Protein AF-A0A5P9PJW1-F1 (afdb_monomer_lite)

Foldseek 3Di:
DKWKKKKFDDPADDDLVRVLVVVVVLVVDDFDPAAQPPLQRVLVVVLCVCAPFPPPDDPDPSHQFPHGWRHDNTMIMTIGDPVCCVPCVVVSLVSSLVSQIWMAGPVVSDIDGRPVNDDDQQKWKAWPVGDIDGLDDLVRLLVVLVPDDPNGFKMWIDGVQKIWMKGADVVQVDHHQKIWIWIADNDLQRIKTFIGNDSVLVSQLSNCVSVVPPCSVVVTDIDRDDD

Structure (mmCIF, N/CA/C/O backbone):
data_AF-A0A5P9PJW1-F1
#
_entry.id   AF-A0A5P9PJW1-F1
#
loop_
_atom_site.group_PDB
_atom_site.id
_atom_site.type_symbol
_atom_site.label_atom_id
_atom_site.label_alt_id
_atom_site.label_comp_id
_atom_site.label_asym_id
_atom_site.label_entity_id
_atom_site.label_seq_id
_atom_site.pdbx_PDB_ins_code
_atom_site.Cartn_x
_atom_site.Cartn_y
_atom_site.Cartn_z
_atom_site.occupancy
_atom_site.B_iso_or_equiv
_atom_site.auth_seq_id
_atom_site.auth_comp_id
_atom_site.auth_asym_id
_atom_site.auth_atom_id
_atom_site.pdbx_PDB_model_num
ATOM 1 N N . MET A 1 1 ? -2.149 14.182 28.245 1.00 64.19 1 MET A N 1
ATOM 2 C CA . MET A 1 1 ? -2.260 13.937 26.792 1.00 64.19 1 MET A CA 1
ATOM 3 C C . MET A 1 1 ? -2.992 12.620 26.612 1.00 64.19 1 MET A C 1
ATOM 5 O O . MET A 1 1 ? -2.724 11.714 27.394 1.00 64.19 1 MET A O 1
ATOM 9 N N . SER A 1 2 ? -3.928 12.534 25.673 1.00 83.38 2 SER A N 1
ATOM 10 C CA . SER A 1 2 ? -4.568 11.281 25.250 1.00 83.38 2 SER A CA 1
ATOM 11 C C . SER A 1 2 ? -4.056 10.895 23.862 1.00 83.38 2 SER A C 1
ATOM 13 O O . SER A 1 2 ? -3.483 11.728 23.156 1.00 83.38 2 SER A O 1
ATOM 15 N N . TYR A 1 3 ? -4.215 9.630 23.497 1.00 92.31 3 TYR A N 1
ATOM 16 C CA . TYR A 1 3 ? -3.927 9.123 22.159 1.00 92.31 3 TYR A CA 1
ATOM 17 C C . TYR A 1 3 ? -5.198 8.487 21.604 1.00 92.31 3 TYR A C 1
ATOM 19 O O . TYR A 1 3 ? -5.735 7.560 22.208 1.00 92.31 3 TYR A O 1
ATOM 27 N N . ASP A 1 4 ? -5.699 9.002 20.489 1.00 95.88 4 ASP A N 1
ATOM 28 C CA . ASP A 1 4 ? -7.006 8.618 19.971 1.00 95.88 4 ASP A CA 1
ATOM 29 C C . ASP A 1 4 ? -6.855 7.624 18.826 1.00 95.88 4 ASP A C 1
ATOM 31 O O . ASP A 1 4 ? -5.912 7.674 18.043 1.00 95.88 4 ASP A O 1
ATOM 35 N N . LEU A 1 5 ? -7.815 6.717 18.709 1.00 97.44 5 LEU A N 1
ATOM 36 C CA . LEU A 1 5 ? -7.950 5.836 17.560 1.00 97.44 5 LEU A CA 1
ATOM 37 C C . LEU A 1 5 ? -9.423 5.734 17.197 1.00 97.44 5 LEU A C 1
ATOM 39 O O . LEU A 1 5 ? -10.281 5.586 18.065 1.00 97.44 5 LEU A O 1
ATOM 43 N N . ALA A 1 6 ? -9.720 5.751 15.906 1.00 97.75 6 ALA A N 1
ATOM 44 C CA . ALA A 1 6 ? -11.060 5.495 15.405 1.00 97.75 6 ALA A CA 1
ATOM 45 C C . ALA A 1 6 ? -11.058 4.258 14.511 1.00 97.75 6 ALA A C 1
ATOM 47 O O . ALA A 1 6 ? -10.196 4.103 13.647 1.00 97.75 6 ALA A O 1
ATOM 48 N N . VAL A 1 7 ? -12.026 3.373 14.732 1.00 98.25 7 VAL A N 1
ATOM 49 C CA . VAL A 1 7 ? -12.166 2.103 14.021 1.00 98.25 7 VAL A CA 1
ATOM 50 C C . VAL A 1 7 ? -13.552 2.017 13.413 1.00 98.25 7 VAL A C 1
ATOM 52 O O . VAL A 1 7 ? -14.552 2.208 14.102 1.00 98.25 7 VAL A O 1
ATOM 55 N N . TRP A 1 8 ? -13.628 1.711 12.122 1.00 97.56 8 TRP A N 1
ATOM 56 C CA . TRP A 1 8 ? -14.899 1.552 11.419 1.00 97.56 8 TRP A CA 1
ATOM 57 C C . TRP A 1 8 ? -14.784 0.592 10.238 1.00 97.56 8 TRP A C 1
ATOM 59 O O . TRP A 1 8 ? -13.698 0.203 9.805 1.00 97.56 8 TRP A O 1
ATOM 69 N N . HIS A 1 9 ? -15.937 0.209 9.697 1.00 95.50 9 HIS A N 1
ATOM 70 C CA . HIS A 1 9 ? -16.003 -0.559 8.461 1.00 95.50 9 HIS A CA 1
ATOM 71 C C . HIS A 1 9 ? -15.995 0.359 7.232 1.00 95.50 9 HIS A C 1
ATOM 73 O O . HIS A 1 9 ? -16.815 1.277 7.140 1.00 95.50 9 HIS A O 1
ATOM 79 N N . GLU A 1 10 ? -15.131 0.059 6.260 1.00 94.19 10 GLU A N 1
ATOM 80 C CA . GLU A 1 10 ? -15.232 0.587 4.896 1.00 94.19 10 GLU A CA 1
ATOM 81 C C . GLU A 1 10 ? -15.457 -0.534 3.882 1.00 94.19 10 GLU A C 1
ATOM 83 O O . GLU A 1 10 ? -14.891 -1.613 4.038 1.00 94.19 10 GLU A O 1
ATOM 88 N N . PRO A 1 11 ? -16.230 -0.298 2.810 1.00 87.12 11 PRO A N 1
ATOM 89 C CA . PRO A 1 11 ? -16.361 -1.265 1.728 1.00 87.12 11 PRO A CA 1
ATOM 90 C C . PRO A 1 11 ? -15.105 -1.340 0.840 1.00 87.12 11 PRO A C 1
ATOM 92 O O . PRO A 1 11 ? -14.914 -2.340 0.153 1.00 87.12 11 PRO A O 1
ATOM 95 N N . ALA A 1 12 ? -14.260 -0.303 0.833 1.00 84.62 12 ALA A N 1
ATOM 96 C CA . ALA A 1 12 ? -13.032 -0.216 0.043 1.00 84.62 12 ALA A CA 1
ATOM 97 C C . ALA A 1 12 ? -11.975 0.645 0.757 1.00 84.62 12 ALA A C 1
ATOM 99 O O . ALA A 1 12 ? -12.267 1.299 1.757 1.00 84.62 12 ALA A O 1
ATOM 100 N N . GLY A 1 13 ? -10.746 0.666 0.234 1.00 85.00 13 GLY A N 1
ATOM 101 C CA . GLY A 1 13 ? -9.690 1.531 0.759 1.00 85.00 13 GLY A CA 1
ATOM 102 C C . GLY A 1 13 ? -10.112 3.006 0.791 1.00 85.00 13 GLY A C 1
ATOM 103 O O . GLY A 1 13 ? -10.659 3.523 -0.180 1.00 85.00 13 GLY A O 1
ATOM 104 N N . ILE A 1 14 ? -9.848 3.671 1.915 1.00 89.56 14 ILE A N 1
ATOM 105 C CA . ILE A 1 14 ? -10.109 5.101 2.133 1.00 89.56 14 ILE A CA 1
ATOM 106 C C . ILE A 1 14 ? -8.799 5.897 2.193 1.00 89.56 14 ILE A C 1
ATOM 108 O O . ILE A 1 14 ? -7.840 5.454 2.826 1.00 89.56 14 ILE A O 1
ATOM 112 N N . ALA A 1 15 ? -8.756 7.063 1.543 1.00 84.88 15 ALA A N 1
ATOM 113 C CA . ALA A 1 15 ? -7.616 7.982 1.610 1.00 84.88 15 ALA A CA 1
ATOM 114 C C . ALA A 1 15 ? -7.562 8.724 2.960 1.00 84.88 15 ALA A C 1
ATOM 116 O O . ALA A 1 15 ? -8.594 8.923 3.603 1.00 84.88 15 ALA A O 1
ATOM 117 N N . ALA A 1 16 ? -6.373 9.163 3.383 1.00 83.69 16 ALA A N 1
ATOM 118 C CA . ALA A 1 16 ? -6.172 9.809 4.686 1.00 83.69 16 ALA A CA 1
ATOM 119 C C . ALA A 1 16 ? -7.029 11.069 4.890 1.00 83.69 16 ALA A C 1
ATOM 121 O O . ALA A 1 16 ? -7.656 11.232 5.933 1.00 83.69 16 ALA A O 1
ATOM 122 N N . ASP A 1 17 ? -7.152 11.915 3.867 1.00 81.50 17 ASP A N 1
ATOM 123 C CA . ASP A 1 17 ? -7.959 13.136 3.923 1.00 81.50 17 ASP A CA 1
ATOM 124 C C . ASP A 1 17 ? -9.469 12.836 4.038 1.00 81.50 17 ASP A C 1
ATOM 126 O O . ASP A 1 17 ? -10.214 13.530 4.735 1.00 81.50 17 ASP A O 1
ATOM 130 N N . GLN A 1 18 ? -9.939 11.776 3.375 1.00 89.38 18 GLN A N 1
ATOM 131 C CA . GLN A 1 18 ? -11.312 11.284 3.484 1.00 89.38 18 GLN A CA 1
ATOM 132 C C . GLN A 1 18 ? -11.578 10.673 4.863 1.00 89.38 18 GLN A C 1
ATOM 134 O O . GLN A 1 18 ? -12.641 10.918 5.442 1.00 89.38 18 GLN A O 1
ATOM 139 N N . ALA A 1 19 ? -10.616 9.917 5.397 1.00 93.31 19 ALA A N 1
ATOM 140 C CA . ALA A 1 19 ? -10.676 9.334 6.731 1.00 93.31 19 ALA A CA 1
ATOM 141 C C . ALA A 1 19 ? -10.729 10.421 7.812 1.00 93.31 19 ALA A C 1
ATOM 143 O O . ALA A 1 19 ? -11.598 10.355 8.678 1.00 93.31 19 ALA A O 1
ATOM 144 N N . ALA A 1 20 ? -9.920 11.478 7.694 1.00 92.31 20 ALA A N 1
ATOM 145 C CA . ALA A 1 20 ? -9.957 12.633 8.590 1.00 92.31 20 ALA A CA 1
ATOM 146 C C . ALA A 1 20 ? -11.340 13.309 8.600 1.00 92.31 20 ALA A C 1
ATOM 148 O O . ALA A 1 20 ? -11.936 13.503 9.658 1.00 92.31 20 ALA A O 1
ATOM 149 N N . ARG A 1 21 ? -11.927 13.571 7.421 1.00 95.19 21 ARG A N 1
ATOM 150 C CA . ARG A 1 21 ? -13.294 14.124 7.311 1.00 95.19 21 ARG A CA 1
ATOM 151 C C . ARG A 1 21 ? -14.367 13.199 7.889 1.00 95.19 21 ARG A C 1
ATOM 153 O O . ARG A 1 21 ? -15.421 13.664 8.323 1.00 95.19 21 ARG A O 1
ATOM 160 N N . LYS A 1 22 ? -14.163 11.881 7.839 1.00 95.31 22 LYS A N 1
ATOM 161 C CA . LYS A 1 22 ? -15.068 10.906 8.461 1.00 95.31 22 LYS A CA 1
ATOM 162 C C . LYS A 1 22 ? -14.910 10.905 9.980 1.00 95.31 22 LYS A C 1
ATOM 164 O O . LYS A 1 22 ? -15.922 10.982 10.665 1.00 95.31 22 LYS A O 1
ATOM 169 N N . TYR A 1 23 ? -13.682 10.917 10.489 1.00 95.31 23 TYR A N 1
ATOM 170 C CA . TYR A 1 23 ? -13.389 11.032 11.915 1.00 95.31 23 TYR A CA 1
ATOM 171 C C . TYR A 1 23 ? -14.034 12.273 12.537 1.00 95.31 23 TYR A C 1
ATOM 173 O O . TYR A 1 23 ? -14.749 12.145 13.526 1.00 95.31 23 TYR A O 1
ATOM 181 N N . THR A 1 24 ? -13.885 13.448 11.913 1.00 94.62 24 THR A N 1
ATOM 182 C CA . THR A 1 24 ? -14.521 14.685 12.394 1.00 94.62 24 THR A CA 1
ATOM 183 C C . THR A 1 24 ? -16.035 14.541 12.530 1.00 94.62 24 THR A C 1
ATOM 185 O O . THR A 1 24 ? -16.593 15.000 13.516 1.00 94.62 24 THR A O 1
ATOM 188 N N . ARG A 1 25 ? -16.703 13.874 11.578 1.00 92.56 25 ARG A N 1
ATOM 189 C CA . A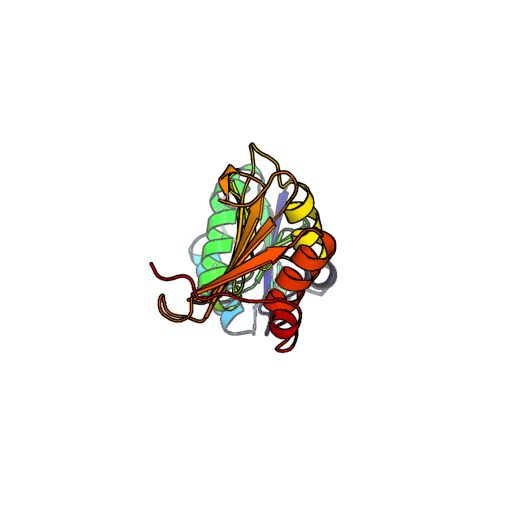RG A 1 25 ? -18.148 13.616 11.671 1.00 92.56 25 ARG A CA 1
ATOM 190 C C . ARG A 1 25 ? -18.475 12.702 12.851 1.00 92.56 25 ARG A C 1
ATOM 192 O O . ARG A 1 25 ? -19.317 13.063 13.664 1.00 92.56 25 ARG A O 1
ATOM 199 N N . LEU A 1 26 ? -17.748 11.593 12.995 1.00 91.44 26 LEU A N 1
ATOM 200 C CA . LEU A 1 26 ? -17.963 10.609 14.061 1.00 91.44 26 LEU A CA 1
ATOM 201 C C . LEU A 1 26 ? -17.855 11.204 15.471 1.00 91.44 26 LEU A C 1
ATOM 203 O O . LEU A 1 26 ? -18.629 10.822 16.338 1.00 91.44 26 LEU A O 1
ATOM 207 N N . ILE A 1 27 ? -16.930 12.140 15.704 1.00 89.88 27 ILE A N 1
ATOM 208 C CA . ILE A 1 27 ? -16.770 12.784 17.022 1.00 89.88 27 ILE A CA 1
ATOM 209 C C . ILE A 1 27 ? -17.770 13.922 17.279 1.00 89.88 27 ILE A C 1
ATOM 211 O O . ILE A 1 27 ? -17.843 14.431 18.394 1.00 89.88 27 ILE A O 1
ATOM 215 N N . THR A 1 28 ? -18.510 14.352 16.254 1.00 88.56 28 THR A N 1
ATOM 216 C CA . THR A 1 28 ? -19.570 15.372 16.370 1.00 88.56 28 THR A CA 1
ATOM 217 C C . THR A 1 28 ? -20.977 14.779 16.393 1.00 88.56 28 THR A C 1
ATOM 219 O O . THR A 1 28 ? -21.925 15.480 16.739 1.00 88.56 28 THR A O 1
ATOM 222 N N . GLU A 1 29 ? -21.124 13.516 15.994 1.00 83.44 29 GLU A N 1
ATOM 223 C CA . GLU A 1 29 ? -22.389 12.784 16.021 1.00 83.44 29 GLU A CA 1
ATOM 224 C C . GLU A 1 29 ? -22.771 12.404 17.459 1.00 83.44 29 GLU A C 1
ATOM 226 O O . GLU A 1 29 ? -21.909 12.195 18.315 1.00 83.44 29 GLU A O 1
ATOM 231 N N . GLU A 1 30 ? -24.076 12.303 17.731 1.00 80.75 30 GLU A N 1
ATOM 232 C CA . GLU A 1 30 ? -24.542 11.795 19.021 1.00 80.75 30 GLU A CA 1
ATOM 233 C C . GLU A 1 30 ? -24.099 10.332 19.195 1.00 80.75 30 GLU A C 1
ATOM 235 O O . GLU A 1 30 ? -24.373 9.502 18.317 1.00 80.75 30 GLU A O 1
ATOM 240 N N . PRO A 1 31 ? -23.432 9.988 20.313 1.00 80.81 31 PRO A N 1
ATOM 241 C CA . PRO A 1 31 ? -23.035 8.615 20.578 1.00 80.81 31 PRO A CA 1
ATOM 242 C C . PRO A 1 31 ? -24.256 7.693 20.643 1.00 80.81 31 PRO A C 1
ATOM 244 O O . PRO A 1 31 ? -25.244 7.981 21.321 1.00 80.81 31 PRO A O 1
ATOM 247 N N . GLY A 1 32 ? -24.168 6.556 19.962 1.00 81.44 32 GLY A N 1
ATOM 248 C CA . GLY A 1 32 ? -25.073 5.434 20.163 1.00 81.44 32 GLY A CA 1
ATOM 249 C C . GLY A 1 32 ? -24.695 4.623 21.403 1.00 81.44 32 GLY A C 1
ATOM 250 O O . GLY A 1 32 ? -23.670 4.853 22.042 1.00 81.44 32 GLY A O 1
ATOM 251 N N . THR A 1 33 ? -25.530 3.638 21.730 1.00 78.56 33 THR A N 1
ATOM 252 C CA . THR A 1 33 ? -25.259 2.695 22.825 1.00 78.56 33 THR A CA 1
ATOM 253 C C . THR A 1 33 ? -24.447 1.486 22.374 1.00 78.56 33 THR A C 1
ATOM 255 O O . THR A 1 33 ? -23.635 1.001 23.144 1.00 78.56 33 THR A O 1
ATOM 258 N N . ASP A 1 34 ? -24.639 1.020 21.134 1.00 85.38 34 ASP A N 1
ATOM 259 C CA . ASP A 1 34 ? -23.967 -0.163 20.592 1.00 85.38 34 ASP A CA 1
ATOM 260 C C . ASP A 1 34 ? -23.730 -0.040 19.079 1.00 85.38 34 ASP A C 1
ATOM 262 O O . ASP A 1 34 ? -24.559 0.550 18.367 1.00 85.38 34 ASP A O 1
ATOM 266 N N . PRO A 1 35 ? -22.657 -0.650 18.535 1.00 90.56 35 PRO A N 1
ATOM 267 C CA . PRO A 1 35 ? -22.479 -0.726 17.097 1.00 90.56 35 PRO A CA 1
ATOM 268 C C . PRO A 1 35 ? -23.470 -1.728 16.501 1.00 90.56 35 PRO A C 1
ATOM 270 O O . PRO A 1 35 ? -23.600 -2.857 16.972 1.0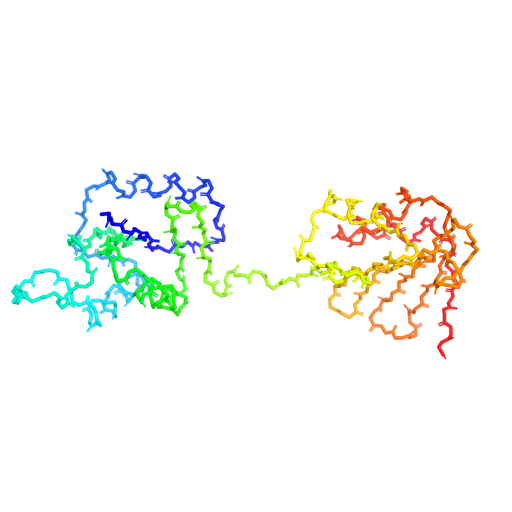0 90.56 35 PRO A O 1
ATOM 273 N N . THR A 1 36 ? -24.133 -1.350 15.410 1.00 90.62 36 THR A N 1
ATOM 274 C CA . THR A 1 36 ? -25.075 -2.235 14.701 1.00 90.62 36 THR A CA 1
ATOM 275 C C . THR A 1 36 ? -24.407 -2.979 13.548 1.00 90.62 36 THR A C 1
ATOM 277 O O . THR A 1 36 ? -24.856 -4.059 13.164 1.00 90.62 36 THR A O 1
ATOM 280 N N . HIS A 1 37 ? -23.302 -2.451 13.010 1.00 94.31 37 HIS A N 1
ATOM 281 C CA . HIS A 1 37 ? -22.533 -3.141 11.982 1.00 94.31 37 HIS A CA 1
ATOM 282 C C . HIS A 1 37 ? -21.857 -4.404 12.561 1.00 94.31 37 HIS A C 1
ATOM 284 O O . HIS A 1 37 ? -21.027 -4.273 13.465 1.00 94.31 37 HIS A O 1
ATOM 290 N N . PRO A 1 38 ? -22.096 -5.619 12.018 1.00 95.25 38 PRO A N 1
ATOM 291 C CA . PRO A 1 38 ? -21.676 -6.876 12.652 1.00 95.25 38 PRO A CA 1
ATOM 292 C C . PRO A 1 38 ? -20.181 -6.969 12.979 1.00 95.25 38 PRO A C 1
ATOM 294 O O . PRO A 1 38 ? -19.809 -7.427 14.056 1.00 95.25 38 PRO A O 1
ATOM 297 N N . ARG A 1 39 ? -19.315 -6.495 12.071 1.00 95.81 39 ARG A N 1
ATOM 298 C CA . ARG A 1 39 ? -17.854 -6.492 12.282 1.00 95.81 39 ARG A CA 1
ATOM 299 C C . ARG A 1 39 ? -17.415 -5.511 13.369 1.00 95.81 39 ARG A C 1
ATOM 301 O O . ARG A 1 39 ? -16.518 -5.818 14.141 1.00 95.81 39 ARG A O 1
ATOM 308 N N . VAL A 1 40 ? -18.071 -4.353 13.450 1.00 97.06 40 VAL A N 1
ATOM 309 C CA . VAL A 1 40 ? -17.755 -3.324 14.451 1.00 97.06 40 VAL A CA 1
ATOM 310 C C . VAL A 1 40 ? -18.262 -3.771 15.821 1.00 97.06 40 VAL A C 1
ATOM 312 O O . VAL A 1 40 ? -17.546 -3.641 16.803 1.00 97.06 40 VAL A O 1
ATOM 315 N N . ALA A 1 41 ? -19.442 -4.395 15.878 1.00 96.56 41 ALA A N 1
ATOM 316 C CA . ALA A 1 41 ? -19.986 -5.000 17.091 1.00 96.56 41 ALA A CA 1
ATOM 317 C C . ALA A 1 41 ? -19.110 -6.150 17.621 1.00 96.56 41 ALA A C 1
ATOM 319 O O . ALA A 1 41 ? -18.920 -6.284 18.829 1.00 96.56 41 ALA A O 1
ATOM 320 N N . ALA A 1 42 ? -18.569 -6.988 16.729 1.00 97.00 42 ALA A N 1
ATOM 321 C CA . ALA A 1 42 ? -17.639 -8.054 17.097 1.00 97.00 42 ALA A CA 1
ATOM 322 C C . ALA A 1 42 ? -16.307 -7.493 17.622 1.00 97.00 42 ALA A C 1
ATOM 324 O O . ALA A 1 42 ? -15.851 -7.918 18.682 1.00 97.00 42 ALA A O 1
ATOM 325 N N . PHE A 1 43 ? -15.743 -6.497 16.930 1.00 97.81 43 PHE A N 1
ATOM 326 C CA . PHE A 1 43 ? -14.557 -5.764 17.375 1.00 97.81 43 PHE A CA 1
ATOM 327 C C . PHE A 1 43 ? -14.762 -5.135 18.755 1.00 97.81 43 PHE A C 1
ATOM 329 O O . PHE A 1 43 ? -13.962 -5.378 19.652 1.00 97.81 43 PHE A O 1
ATOM 336 N N . TYR A 1 44 ? -15.845 -4.375 18.939 1.00 96.75 44 TYR A N 1
ATOM 337 C CA . TYR A 1 44 ? -16.154 -3.683 20.189 1.00 96.75 44 TYR A CA 1
ATOM 338 C C . TYR A 1 44 ? -16.243 -4.663 21.361 1.00 96.75 44 TYR A C 1
ATOM 340 O O . TYR A 1 44 ? -15.580 -4.467 22.372 1.00 96.75 44 TYR A O 1
ATOM 348 N N . ARG A 1 45 ? -16.972 -5.772 21.191 1.00 96.12 45 ARG A N 1
ATOM 349 C CA . ARG A 1 45 ? -17.122 -6.809 22.221 1.00 96.12 45 ARG A CA 1
ATOM 350 C C . ARG A 1 45 ? -15.801 -7.467 22.607 1.00 96.12 45 ARG A C 1
ATOM 352 O O . ARG A 1 45 ? -15.561 -7.718 23.781 1.00 96.12 45 ARG A O 1
ATOM 359 N N . GLU A 1 46 ? -14.959 -7.796 21.628 1.00 97.12 46 GLU A N 1
ATOM 360 C CA . GLU A 1 46 ? -13.655 -8.406 21.905 1.00 97.12 46 GLU A CA 1
ATOM 361 C C . GLU A 1 46 ? -12.688 -7.398 22.539 1.00 97.12 46 GLU A C 1
ATOM 363 O O . GLU A 1 46 ? -11.919 -7.757 23.433 1.00 97.12 46 GLU A O 1
ATOM 368 N N . LEU A 1 47 ? -12.759 -6.132 22.120 1.00 96.19 47 LEU A N 1
ATOM 369 C CA . LEU A 1 47 ? -11.966 -5.052 22.685 1.00 96.19 47 LEU A CA 1
ATOM 370 C C . LEU A 1 47 ? -12.305 -4.840 24.161 1.00 96.19 47 LEU A C 1
ATOM 372 O O . LEU A 1 47 ? -11.397 -4.867 24.987 1.00 96.19 47 LEU A O 1
ATOM 376 N N . THR A 1 48 ? -13.585 -4.679 24.499 1.00 93.75 48 THR A N 1
ATOM 377 C CA . THR A 1 48 ? -14.027 -4.398 25.874 1.00 93.75 48 THR A CA 1
ATOM 378 C C . THR A 1 48 ? -13.929 -5.612 26.793 1.00 93.75 48 THR A C 1
ATOM 380 O O . THR A 1 48 ? -13.711 -5.451 27.990 1.00 93.75 48 THR A O 1
ATOM 383 N N . ALA A 1 49 ? -13.977 -6.836 26.254 1.00 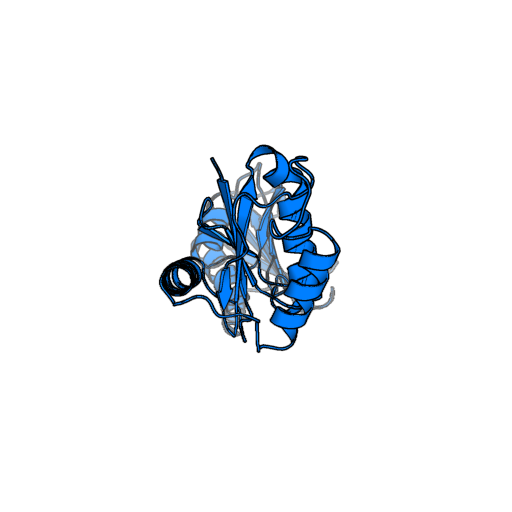93.19 49 ALA A N 1
ATOM 384 C CA . ALA A 1 49 ? -13.661 -8.042 27.020 1.00 93.19 49 ALA A CA 1
ATOM 385 C C . ALA A 1 49 ? -12.186 -8.098 27.460 1.00 93.19 49 ALA A C 1
ATOM 387 O O . ALA A 1 49 ? -11.876 -8.673 28.502 1.00 93.19 49 ALA A O 1
ATOM 388 N N . ARG A 1 50 ? -11.272 -7.523 26.666 1.00 92.69 50 ARG A N 1
ATOM 389 C CA . ARG A 1 50 ? -9.831 -7.495 26.964 1.00 92.69 50 ARG A CA 1
ATOM 390 C C . ARG A 1 50 ? -9.398 -6.238 27.716 1.00 92.69 50 ARG A C 1
ATOM 392 O O . ARG A 1 50 ? -8.496 -6.309 28.545 1.00 92.69 50 ARG A O 1
ATOM 399 N N . TYR A 1 51 ? -10.018 -5.110 27.402 1.00 92.19 51 TYR A N 1
ATOM 400 C CA . TYR A 1 51 ? -9.739 -3.794 27.956 1.00 92.19 51 TYR A CA 1
ATOM 401 C C . TYR A 1 51 ? -11.061 -3.178 28.422 1.00 92.19 51 TYR A C 1
ATOM 403 O O . TYR A 1 51 ? -11.696 -2.450 27.650 1.00 92.19 51 TYR A O 1
ATOM 411 N N . PRO A 1 52 ? -11.501 -3.498 29.650 1.00 89.62 52 PRO A N 1
ATOM 412 C CA . PRO A 1 52 ? -12.776 -3.028 30.173 1.00 89.62 52 PRO A CA 1
ATOM 413 C C . PRO A 1 52 ? -12.894 -1.500 30.136 1.00 89.62 52 PRO A C 1
ATOM 415 O O . PRO A 1 52 ? -11.913 -0.777 30.337 1.00 89.62 52 PRO A O 1
ATOM 418 N N . GLU A 1 53 ? -14.100 -1.011 29.855 1.00 87.00 53 GLU A N 1
ATOM 419 C CA . GLU A 1 53 ? -14.410 0.420 29.900 1.00 87.00 53 GLU A CA 1
ATOM 420 C C . GLU A 1 53 ? -14.404 0.953 31.336 1.00 87.00 53 GLU A C 1
ATOM 422 O O . GLU A 1 53 ? -14.453 0.187 32.292 1.00 87.00 53 GLU A O 1
ATOM 427 N N . LEU A 1 54 ? -14.362 2.279 31.483 1.00 81.81 54 LEU A N 1
ATOM 428 C CA . LEU A 1 54 ? -14.283 2.950 32.786 1.00 81.81 54 LEU A CA 1
ATOM 429 C C . LEU A 1 54 ? -15.515 2.731 33.690 1.00 81.81 54 LEU A C 1
ATOM 431 O O . LEU A 1 54 ? -15.458 3.029 34.881 1.00 81.81 54 LEU A O 1
ATOM 435 N N . ASP A 1 55 ? -16.624 2.208 33.162 1.00 69.88 55 ASP A N 1
ATOM 436 C CA . ASP A 1 55 ? -17.852 2.008 33.932 1.00 69.88 55 ASP A CA 1
ATOM 437 C C . ASP A 1 55 ? -17.726 0.795 34.880 1.00 69.88 55 ASP A C 1
ATOM 439 O O . ASP A 1 55 ? -17.739 -0.362 34.459 1.00 69.88 55 ASP A O 1
ATOM 443 N N . GLY A 1 56 ? -17.658 1.062 36.190 1.00 62.31 56 GLY A N 1
ATOM 444 C CA . GLY A 1 56 ? -17.752 0.042 37.245 1.00 62.31 56 GLY A CA 1
ATOM 445 C C . GLY A 1 56 ? -16.433 -0.607 37.674 1.00 62.31 56 GLY A C 1
ATOM 446 O O . GLY A 1 56 ? -16.466 -1.587 38.422 1.00 62.31 56 GLY A O 1
ATOM 447 N N . LEU A 1 57 ? -15.290 -0.075 37.237 1.00 63.19 57 LEU A N 1
ATOM 448 C CA . LEU A 1 57 ? -13.978 -0.508 37.718 1.00 63.19 57 LEU A CA 1
ATOM 449 C C . LEU A 1 57 ? -13.636 0.159 39.065 1.00 63.19 57 LEU A C 1
ATOM 451 O O . LEU A 1 57 ? -14.061 1.292 39.313 1.00 63.19 57 LEU A O 1
ATOM 455 N N . PRO A 1 58 ? -12.887 -0.522 39.955 1.00 63.41 58 PRO A N 1
ATOM 456 C CA . PRO A 1 58 ? -12.205 0.147 41.060 1.00 63.41 58 PRO A CA 1
ATOM 457 C C . PRO A 1 58 ? -11.342 1.294 40.517 1.00 63.41 58 PRO A C 1
ATOM 459 O O . PRO A 1 58 ? -10.918 1.243 39.367 1.00 63.41 58 PRO A O 1
ATOM 462 N N . ASP A 1 59 ? -11.038 2.295 41.345 1.00 61.53 59 ASP A N 1
ATOM 463 C CA . ASP A 1 59 ? -10.106 3.398 41.030 1.00 61.53 59 ASP A CA 1
ATOM 464 C C . ASP A 1 59 ? -8.638 2.904 40.977 1.00 61.53 59 ASP A C 1
ATOM 466 O O . ASP A 1 59 ? -7.726 3.496 41.552 1.00 61.53 59 ASP A O 1
ATOM 470 N N . ASP A 1 60 ? -8.424 1.729 40.382 1.00 61.06 60 ASP A N 1
ATOM 471 C CA . ASP A 1 60 ? -7.130 1.220 39.973 1.00 61.06 60 ASP A CA 1
ATOM 472 C C . ASP A 1 60 ? -6.994 1.459 38.465 1.00 61.06 60 ASP A C 1
ATOM 474 O O . ASP A 1 60 ? -7.953 1.337 37.708 1.00 61.06 60 ASP A O 1
ATOM 478 N N . ASP A 1 61 ? -5.807 1.856 38.013 1.00 66.12 61 ASP A N 1
ATOM 479 C CA . ASP A 1 61 ? -5.497 2.202 36.619 1.00 66.12 61 ASP A CA 1
ATOM 480 C C . ASP A 1 61 ? -5.576 0.991 35.643 1.00 66.12 61 ASP A C 1
ATOM 482 O O . ASP A 1 61 ? -4.753 0.844 34.734 1.00 66.12 61 ASP A O 1
ATOM 486 N N . SER A 1 62 ? -6.516 0.060 35.833 1.00 74.62 62 SER A N 1
ATOM 487 C CA . SER A 1 62 ? -6.694 -1.150 35.025 1.00 74.62 62 SER A CA 1
ATOM 488 C C . SER A 1 62 ? -7.249 -0.869 33.631 1.00 74.62 62 SER A C 1
ATOM 490 O O . SER A 1 62 ? -6.941 -1.611 32.691 1.00 74.62 62 SER A O 1
ATOM 492 N N . SER A 1 63 ? -8.031 0.202 33.462 1.00 86.44 63 SER A N 1
ATOM 493 C CA . SER A 1 63 ? -8.520 0.603 32.145 1.00 86.44 63 SER A CA 1
ATOM 494 C C . SER A 1 63 ? -7.461 1.409 31.392 1.00 86.44 63 SER A C 1
ATOM 496 O O . SER A 1 63 ? -6.945 2.399 31.911 1.00 86.44 63 SER A O 1
ATOM 498 N N . PRO A 1 64 ? -7.138 1.057 30.136 1.00 91.25 64 PRO A N 1
ATOM 499 C CA . PRO A 1 64 ? -6.236 1.869 29.329 1.00 91.25 64 PRO A CA 1
ATOM 500 C C . PRO A 1 64 ? -6.921 3.114 28.745 1.00 91.25 64 PRO A C 1
ATOM 502 O O . PRO A 1 64 ? -6.260 3.924 28.090 1.00 91.25 64 PRO A O 1
ATOM 505 N N . TRP A 1 65 ? -8.235 3.251 28.918 1.00 92.62 65 TRP A N 1
ATOM 506 C CA . TRP A 1 65 ? -9.030 4.312 28.318 1.00 92.62 65 TRP A CA 1
ATOM 507 C C . TRP A 1 65 ? -9.044 5.550 29.214 1.00 92.62 65 TRP A C 1
ATOM 509 O O . TRP A 1 65 ? -9.239 5.451 30.419 1.00 92.62 65 TRP A O 1
ATOM 519 N N . SER A 1 66 ? -8.855 6.735 28.634 1.00 90.88 66 SER A N 1
ATOM 520 C CA . SER A 1 66 ? -8.933 8.004 29.371 1.00 90.88 66 SER A CA 1
ATOM 521 C C . SER A 1 66 ? -10.365 8.513 29.529 1.00 90.88 66 SER A C 1
ATOM 523 O O . SER A 1 66 ? -10.630 9.366 30.369 1.00 90.88 66 SER A O 1
ATOM 525 N N . VAL A 1 67 ? -11.270 8.031 28.677 1.00 89.31 67 VAL A N 1
ATOM 526 C CA . VAL A 1 67 ? -12.712 8.291 28.694 1.00 89.31 67 VAL A CA 1
ATOM 527 C C . VAL A 1 67 ? -13.441 7.052 28.174 1.00 89.31 67 VAL A C 1
ATOM 529 O O . VAL A 1 67 ? -12.830 6.193 27.535 1.00 89.31 67 VAL A O 1
ATOM 532 N N . ARG A 1 68 ? -14.749 6.963 28.434 1.00 89.44 68 ARG A N 1
ATOM 533 C CA . ARG A 1 68 ? -15.602 5.916 27.859 1.00 89.44 68 ARG A CA 1
ATOM 534 C C . ARG A 1 68 ? -15.523 5.939 26.331 1.00 89.44 68 ARG A C 1
ATOM 536 O O . ARG A 1 68 ? -15.412 7.017 25.739 1.00 89.44 68 ARG A O 1
ATOM 543 N N . LEU A 1 69 ? -15.586 4.769 25.697 1.00 92.50 69 LEU A N 1
ATOM 544 C CA . LEU A 1 69 ? -15.517 4.686 24.243 1.00 92.50 69 LEU A CA 1
ATOM 545 C C . LEU A 1 69 ? -16.741 5.377 23.644 1.00 92.50 69 LEU A C 1
ATOM 547 O O . LEU A 1 69 ? -17.866 5.247 24.129 1.00 92.50 69 LEU A O 1
ATOM 551 N N . THR A 1 70 ? -16.520 6.121 22.566 1.00 92.62 70 THR A N 1
ATOM 552 C CA . THR A 1 70 ? -17.619 6.685 21.784 1.00 92.62 70 THR A CA 1
ATOM 553 C C . THR A 1 70 ? -17.990 5.686 20.707 1.00 92.62 70 THR A C 1
ATOM 555 O O . THR A 1 70 ? -17.176 5.338 19.853 1.00 92.62 70 THR A O 1
ATOM 558 N N . VAL A 1 71 ? -19.226 5.209 20.754 1.00 93.06 71 VAL A N 1
ATOM 559 C CA . VAL A 1 71 ? -19.731 4.194 19.838 1.00 93.06 71 VAL A CA 1
ATOM 560 C C . VAL A 1 71 ? -20.795 4.813 18.946 1.00 93.06 71 VAL A C 1
ATOM 562 O O . VAL A 1 71 ? -21.660 5.543 19.414 1.00 93.06 71 VAL A O 1
ATOM 565 N N . THR A 1 72 ? -20.756 4.511 17.654 1.00 89.69 72 THR A N 1
ATOM 566 C CA . THR A 1 72 ? -21.851 4.796 16.720 1.00 89.69 72 THR A CA 1
ATOM 567 C C . THR A 1 72 ? -22.316 3.495 16.075 1.00 89.69 72 THR A C 1
ATOM 569 O O . THR A 1 72 ? -21.728 2.433 16.280 1.00 89.69 72 THR A O 1
ATOM 572 N N . SER A 1 73 ? -23.350 3.557 15.235 1.00 85.19 73 SER A N 1
ATOM 573 C CA . SER A 1 73 ? -23.847 2.385 14.501 1.00 85.19 73 SER A CA 1
ATOM 574 C C . SER A 1 73 ? -22.759 1.664 13.684 1.00 85.19 73 SER A C 1
ATOM 576 O O . SER A 1 73 ? -22.861 0.454 13.469 1.00 85.19 73 SER A O 1
ATOM 578 N N . ALA A 1 74 ? -21.708 2.375 13.257 1.00 88.44 74 ALA A N 1
ATOM 579 C CA . ALA A 1 74 ? -20.683 1.860 12.351 1.00 88.44 74 ALA A CA 1
ATOM 580 C C . ALA A 1 74 ? -19.233 2.170 12.764 1.00 88.44 74 ALA A C 1
ATOM 582 O O . ALA A 1 74 ? -18.322 1.858 11.992 1.00 88.44 74 ALA A O 1
ATOM 583 N N . ALA A 1 75 ? -18.995 2.758 13.938 1.00 95.50 75 ALA A N 1
ATOM 584 C CA . ALA A 1 75 ? -17.650 3.087 14.395 1.00 95.50 75 ALA A CA 1
ATOM 585 C C . ALA A 1 75 ? -17.485 2.965 15.913 1.00 95.50 75 ALA A C 1
ATOM 587 O O . ALA A 1 75 ? -18.447 3.056 16.673 1.00 95.50 75 ALA A O 1
ATOM 588 N N . VAL A 1 76 ? -16.234 2.802 16.332 1.00 96.88 76 VAL A N 1
ATOM 589 C CA . VAL A 1 76 ? -15.782 2.922 17.718 1.00 96.88 76 VAL A CA 1
ATOM 590 C C . VAL A 1 76 ? -14.630 3.918 17.737 1.00 96.88 76 VAL A C 1
ATOM 592 O O . VAL A 1 76 ? -13.640 3.733 17.027 1.00 96.88 76 VAL A O 1
ATOM 595 N N . VAL A 1 77 ? -14.751 4.967 18.540 1.00 96.25 77 VAL A N 1
ATOM 596 C CA . VAL A 1 77 ? -13.695 5.944 18.805 1.00 96.25 77 VAL A CA 1
ATOM 597 C C . VAL A 1 77 ? -13.205 5.736 20.233 1.00 96.25 77 VAL A C 1
ATOM 599 O O . VAL A 1 77 ? -13.990 5.687 21.181 1.00 96.25 77 VAL A O 1
ATOM 602 N N . MET A 1 78 ? -11.896 5.571 20.368 1.00 95.94 78 MET A N 1
ATOM 603 C CA . MET A 1 78 ? -11.201 5.265 21.610 1.00 95.94 78 MET A CA 1
ATOM 604 C C . MET A 1 78 ? -10.233 6.390 21.933 1.00 95.94 78 MET A C 1
ATOM 606 O O . MET A 1 78 ? -9.522 6.859 21.047 1.00 95.94 78 MET A O 1
ATOM 610 N N . CYS A 1 79 ? -10.144 6.736 23.212 1.00 94.75 79 CYS A N 1
ATOM 611 C CA . CYS A 1 79 ? -9.137 7.647 23.735 1.00 94.75 79 CYS A CA 1
ATOM 612 C C . CYS A 1 79 ? -8.316 6.891 24.778 1.00 94.75 79 CYS A C 1
ATOM 614 O O . CYS A 1 79 ? -8.836 6.493 25.820 1.00 94.75 79 CYS A O 1
ATOM 616 N N . LEU A 1 80 ? -7.044 6.655 24.485 1.00 93.00 80 LEU A N 1
ATOM 617 C CA . LEU A 1 80 ? -6.100 5.986 25.370 1.00 93.00 80 LEU A CA 1
ATOM 618 C C . LEU A 1 80 ? -5.436 6.998 26.299 1.00 93.00 80 LEU A C 1
ATOM 620 O O . LEU A 1 80 ? -5.076 8.105 25.882 1.00 93.00 80 LEU A O 1
ATOM 624 N N . VAL A 1 81 ? -5.173 6.586 27.540 1.00 91.38 81 VAL A N 1
ATOM 625 C CA . VAL A 1 81 ? -4.176 7.283 28.356 1.00 91.38 81 VAL A CA 1
ATOM 626 C C . VAL A 1 81 ? -2.810 7.137 27.680 1.00 91.38 81 VAL A C 1
ATOM 628 O O . VAL A 1 81 ? -2.423 6.051 27.244 1.00 91.38 81 VAL A O 1
ATOM 631 N N . TRP A 1 82 ? -2.066 8.240 27.573 1.00 87.94 82 TRP A N 1
ATOM 632 C CA . TRP A 1 82 ? -0.827 8.285 26.785 1.00 87.94 82 TRP A CA 1
ATOM 633 C C . TRP A 1 82 ? 0.198 7.214 27.180 1.00 87.94 82 TRP A C 1
ATOM 635 O O . TRP A 1 82 ? 0.814 6.602 26.316 1.00 87.94 82 TRP A O 1
ATOM 645 N N . SER A 1 83 ? 0.336 6.930 28.479 1.00 89.81 83 SER A N 1
ATOM 646 C CA . SER A 1 83 ? 1.268 5.921 29.008 1.00 89.81 83 SER A CA 1
ATOM 647 C C . SER A 1 83 ? 0.980 4.492 28.537 1.00 89.81 83 SER A C 1
ATOM 649 O O . SER A 1 83 ? 1.858 3.638 28.622 1.00 89.81 83 SER A O 1
ATOM 651 N N . ARG A 1 84 ? -0.235 4.218 28.047 1.00 91.31 84 ARG A N 1
ATOM 652 C CA . ARG A 1 84 ? -0.678 2.899 27.571 1.00 91.31 84 ARG A CA 1
ATOM 653 C C . ARG A 1 84 ? -0.772 2.835 26.042 1.00 91.31 84 ARG A C 1
ATOM 655 O O . ARG A 1 84 ? -1.053 1.764 25.508 1.00 91.31 84 ARG A O 1
ATOM 662 N N . ALA A 1 85 ? -0.529 3.941 25.330 1.00 91.25 85 ALA A N 1
ATOM 663 C CA . ALA A 1 85 ? -0.701 4.027 23.879 1.00 91.25 85 ALA A CA 1
ATOM 664 C C . ALA A 1 85 ? 0.191 3.035 23.113 1.00 91.25 85 ALA A C 1
ATOM 666 O O . ALA A 1 85 ? -0.298 2.326 22.231 1.00 91.25 85 ALA A O 1
ATOM 667 N N . ASP A 1 86 ? 1.462 2.917 23.505 1.00 91.19 86 ASP A N 1
ATOM 668 C CA . ASP A 1 86 ? 2.420 2.002 22.871 1.00 91.19 86 ASP A CA 1
ATOM 669 C C . ASP A 1 86 ? 2.087 0.523 23.113 1.00 91.19 86 ASP A C 1
ATOM 671 O O . ASP A 1 86 ? 2.381 -0.328 22.274 1.00 91.19 86 ASP A O 1
ATOM 675 N N . GLU A 1 87 ? 1.432 0.201 24.232 1.00 92.12 87 GLU A N 1
ATOM 676 C CA . GLU A 1 87 ? 0.997 -1.165 24.532 1.00 92.12 87 GLU A CA 1
ATOM 677 C C . GLU A 1 87 ? -0.316 -1.512 23.819 1.00 92.12 87 GLU A C 1
ATOM 679 O O . GLU A 1 87 ? -0.434 -2.564 23.187 1.00 92.12 87 GLU A O 1
ATOM 684 N N . VAL A 1 88 ? -1.321 -0.641 23.930 1.00 94.94 88 VAL A N 1
ATOM 685 C CA . VAL A 1 88 ? -2.702 -0.956 23.540 1.00 94.94 88 VAL A CA 1
ATOM 686 C C . VAL A 1 88 ? -2.985 -0.585 22.087 1.00 94.94 88 VAL A C 1
ATOM 688 O O . VAL A 1 88 ? -3.708 -1.313 21.407 1.00 94.94 88 VAL A O 1
ATOM 691 N N . GLY A 1 89 ? -2.363 0.468 21.554 1.00 94.38 89 GLY A N 1
ATOM 692 C CA . GLY A 1 89 ? -2.518 0.886 20.157 1.00 94.38 89 GLY A CA 1
ATOM 693 C C . GLY A 1 89 ? -2.219 -0.232 19.143 1.00 94.38 89 GLY A C 1
ATOM 694 O O . GLY A 1 89 ? -3.054 -0.497 18.272 1.00 94.38 89 GLY A O 1
ATOM 695 N N . PRO A 1 90 ? -1.090 -0.964 19.249 1.00 94.75 90 PRO A N 1
ATOM 696 C CA . PRO A 1 90 ? -0.823 -2.121 18.392 1.00 94.75 90 PRO A CA 1
ATOM 697 C C . PRO A 1 90 ? -1.862 -3.245 18.525 1.00 94.75 90 PRO A C 1
ATOM 699 O O . PRO A 1 90 ? -2.182 -3.902 17.534 1.00 94.75 90 PRO A O 1
ATOM 702 N N . GLN A 1 91 ? -2.412 -3.459 19.724 1.00 96.31 91 GLN A N 1
ATOM 703 C CA . GLN A 1 91 ? -3.432 -4.485 19.970 1.00 96.31 91 GLN A CA 1
ATOM 704 C C . GLN A 1 91 ? -4.774 -4.096 19.343 1.00 96.31 91 GLN A C 1
ATOM 706 O O . GLN A 1 91 ? -5.414 -4.943 18.724 1.00 96.31 91 GLN A O 1
ATOM 711 N N . VAL A 1 92 ? -5.155 -2.815 19.417 1.00 97.25 92 VAL A N 1
ATOM 712 C CA . VAL A 1 92 ? -6.315 -2.253 18.707 1.00 97.25 92 VAL A CA 1
ATOM 713 C C . VAL A 1 92 ? -6.167 -2.456 17.201 1.00 97.25 92 VAL A C 1
ATOM 715 O O . VAL A 1 92 ? -7.086 -2.970 16.566 1.00 97.25 92 VAL A O 1
ATOM 718 N N . ARG A 1 93 ? -4.999 -2.132 16.629 1.00 95.38 93 ARG A N 1
ATOM 719 C CA . ARG A 1 93 ? -4.724 -2.333 15.195 1.00 95.38 93 ARG A CA 1
ATOM 720 C C . ARG A 1 93 ? -4.811 -3.800 14.781 1.00 95.38 93 ARG A C 1
ATOM 722 O O . ARG A 1 93 ? -5.469 -4.111 13.795 1.00 95.38 93 ARG A O 1
ATOM 729 N N . SER A 1 94 ? -4.195 -4.699 15.546 1.00 95.31 94 SER A N 1
ATOM 730 C CA . SER A 1 94 ? -4.244 -6.146 15.292 1.00 95.31 94 SER A CA 1
ATOM 731 C C . SER A 1 94 ? -5.669 -6.705 15.382 1.00 95.31 94 SER A C 1
ATOM 733 O O . SER A 1 94 ? -6.095 -7.511 14.555 1.00 95.31 94 SER A O 1
ATOM 735 N N . LEU A 1 95 ? -6.447 -6.247 16.363 1.00 97.38 95 LEU A N 1
ATOM 736 C CA . LEU A 1 95 ? -7.842 -6.638 16.516 1.00 97.38 95 LEU A CA 1
ATOM 737 C C . LEU A 1 95 ? -8.705 -6.117 15.357 1.00 97.38 95 LEU A C 1
ATOM 739 O O . LEU A 1 95 ? -9.476 -6.882 14.784 1.00 97.38 95 LEU A O 1
ATOM 743 N N . ALA A 1 96 ? -8.552 -4.849 14.974 1.00 97.38 96 ALA A N 1
ATOM 744 C CA . ALA A 1 96 ? -9.264 -4.264 13.840 1.00 97.38 96 ALA A CA 1
ATOM 745 C C . ALA A 1 96 ? -8.958 -5.000 12.526 1.00 97.38 96 ALA A C 1
ATOM 747 O O . ALA A 1 96 ? -9.875 -5.273 11.753 1.00 97.38 96 ALA A O 1
ATOM 748 N N . ASP A 1 97 ? -7.699 -5.392 12.310 1.00 95.06 97 ASP A N 1
ATOM 749 C CA . ASP A 1 97 ? -7.268 -6.166 11.144 1.00 95.06 97 ASP A CA 1
ATOM 750 C C . ASP A 1 97 ? -7.991 -7.524 11.062 1.00 95.06 97 ASP A C 1
ATOM 752 O O . ASP A 1 97 ? -8.614 -7.824 10.040 1.00 95.06 97 ASP A O 1
ATOM 756 N N . ARG A 1 98 ? -8.056 -8.277 12.175 1.00 95.94 98 ARG A N 1
ATOM 757 C CA . ARG A 1 98 ? -8.814 -9.545 12.265 1.00 95.94 98 ARG A CA 1
ATOM 758 C C . ARG A 1 98 ? -10.304 -9.390 11.961 1.00 95.94 98 ARG A C 1
ATOM 760 O O . ARG A 1 98 ? -10.915 -10.306 11.413 1.00 95.94 98 ARG A O 1
ATOM 767 N N . HIS A 1 99 ? -10.887 -8.243 12.305 1.00 96.31 99 HIS A N 1
ATOM 768 C CA . HIS A 1 99 ? -12.293 -7.928 12.031 1.00 96.31 99 HIS A CA 1
ATOM 769 C C . HIS A 1 99 ? -12.509 -7.250 10.669 1.00 96.31 99 HIS A C 1
ATOM 771 O O . HIS A 1 99 ? -13.646 -6.933 10.316 1.00 96.31 99 HIS A O 1
ATOM 777 N N . GLY A 1 100 ? -11.455 -7.052 9.872 1.00 94.94 100 GLY A N 1
ATOM 778 C CA . GLY A 1 100 ? -11.543 -6.428 8.554 1.00 94.94 100 GLY A CA 1
ATOM 779 C C . GLY A 1 100 ? -11.992 -4.967 8.619 1.00 94.94 100 GLY A C 1
ATOM 780 O O . GLY A 1 100 ? -12.847 -4.560 7.827 1.00 94.94 100 GLY A O 1
ATOM 781 N N . LEU A 1 101 ? -11.470 -4.210 9.586 1.00 9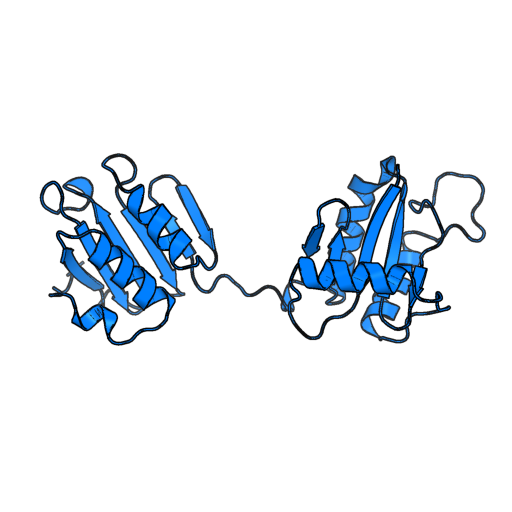7.19 101 LEU A N 1
ATOM 782 C CA . LEU A 1 101 ? -11.820 -2.817 9.864 1.00 97.19 101 LEU A CA 1
ATOM 783 C C . LEU A 1 101 ? -10.638 -1.882 9.596 1.00 97.19 101 LEU A C 1
ATOM 785 O O . LEU A 1 101 ? -9.477 -2.257 9.757 1.00 97.19 101 LEU A O 1
ATOM 789 N N . VAL A 1 102 ? -10.953 -0.651 9.200 1.00 97.00 102 VAL A N 1
ATOM 790 C CA . VAL A 1 102 ? -9.973 0.427 9.046 1.00 97.00 102 VAL A CA 1
ATOM 791 C C . VAL A 1 102 ? -9.707 1.050 10.412 1.00 97.00 102 VAL A C 1
ATOM 793 O O . VAL A 1 102 ? -10.645 1.246 11.185 1.00 97.00 102 VAL A O 1
ATOM 796 N N . VAL A 1 103 ? -8.446 1.388 10.684 1.00 98.12 103 VAL A N 1
ATOM 797 C CA . VAL A 1 103 ? -8.048 2.207 11.837 1.00 98.12 103 VAL A CA 1
ATOM 798 C C . VAL A 1 103 ? -7.528 3.545 11.343 1.00 98.12 103 VAL A C 1
ATOM 800 O O . VAL A 1 103 ? -6.696 3.586 10.439 1.00 98.12 103 VAL A O 1
ATOM 803 N N . PHE A 1 104 ? -7.978 4.626 11.958 1.00 97.69 104 PHE A N 1
ATOM 804 C CA . PHE A 1 104 ? -7.442 5.960 11.741 1.00 97.69 104 PHE A CA 1
ATOM 805 C C . PHE A 1 104 ? -6.828 6.503 13.022 1.00 97.69 104 PHE A C 1
ATOM 807 O O . PHE A 1 104 ? -7.435 6.428 14.093 1.00 97.69 104 PHE A O 1
ATOM 814 N N . ASP A 1 105 ? -5.627 7.045 12.871 1.00 95.94 105 ASP A N 1
ATOM 815 C CA . ASP A 1 105 ? -4.874 7.760 13.892 1.00 95.94 105 ASP A CA 1
ATOM 816 C C . ASP A 1 105 ? -4.919 9.258 13.537 1.00 95.94 105 ASP A C 1
ATOM 818 O O . ASP A 1 105 ? -4.255 9.670 12.576 1.00 95.94 105 ASP A O 1
ATOM 822 N N . PRO A 1 106 ? -5.722 10.071 14.252 1.00 93.31 106 PRO A N 1
ATOM 823 C CA . PRO A 1 106 ? -5.834 11.501 13.993 1.00 93.31 106 PRO A CA 1
ATOM 824 C C . PRO A 1 106 ? -4.584 12.291 14.403 1.00 93.31 106 PRO A C 1
ATOM 826 O O . PRO A 1 106 ? -4.376 13.379 13.876 1.00 93.31 106 PRO A O 1
ATOM 829 N N . GLN A 1 107 ? -3.746 11.777 15.308 1.00 92.25 107 GLN A N 1
ATOM 830 C CA . GLN A 1 107 ? -2.501 12.428 15.721 1.00 92.25 107 GLN A CA 1
ATOM 831 C C . GLN A 1 107 ? -1.444 12.377 14.608 1.00 92.25 107 GLN A C 1
ATOM 833 O O . GLN A 1 107 ? -0.679 13.327 14.454 1.00 92.25 107 GLN A O 1
ATOM 838 N N . ASN A 1 108 ? -1.413 11.290 13.832 1.00 90.00 108 ASN A N 1
ATOM 839 C CA . ASN A 1 108 ? -0.483 11.087 12.713 1.00 90.00 108 ASN A CA 1
ATOM 840 C C . ASN A 1 108 ? -1.130 11.253 11.325 1.00 90.00 108 ASN A C 1
ATOM 842 O O . ASN A 1 108 ? -0.462 11.035 10.316 1.00 90.00 108 ASN A O 1
ATOM 846 N N . GLU A 1 109 ? -2.427 11.573 11.266 1.00 87.62 109 GLU A N 1
ATOM 847 C CA . GLU A 1 109 ? -3.245 11.611 10.041 1.00 87.62 109 GLU A CA 1
ATOM 848 C C . GLU A 1 109 ? -3.087 10.354 9.166 1.00 87.62 109 GLU A C 1
ATOM 850 O O . GLU A 1 109 ? -3.058 10.407 7.935 1.00 87.62 109 GLU A O 1
ATOM 855 N N . SER A 1 110 ? -2.975 9.192 9.809 1.00 88.69 110 SER A N 1
ATOM 856 C CA . SER A 1 110 ? -2.635 7.941 9.130 1.00 88.69 110 SER A CA 1
ATOM 857 C C . SER A 1 110 ? -3.792 6.950 9.135 1.00 88.69 110 SER A C 1
ATOM 859 O O . SER A 1 110 ? -4.580 6.876 10.080 1.00 88.69 110 SER A O 1
ATOM 861 N N . VAL A 1 111 ? -3.896 6.180 8.050 1.00 92.12 111 VAL A N 1
ATOM 862 C CA . VAL A 1 111 ? -4.921 5.150 7.865 1.00 92.12 111 VAL A CA 1
ATOM 863 C C . VAL A 1 111 ? -4.250 3.789 7.786 1.00 92.12 111 VAL A C 1
ATOM 865 O O . VAL A 1 111 ? -3.397 3.553 6.932 1.00 92.12 111 VAL A O 1
ATOM 868 N N . HIS A 1 112 ? -4.687 2.869 8.637 1.00 92.12 112 HIS A N 1
ATOM 869 C CA . HIS A 1 112 ? -4.351 1.458 8.550 1.00 92.12 112 HIS A CA 1
ATOM 870 C C . HIS A 1 112 ? -5.538 0.697 7.963 1.00 92.12 112 HIS A C 1
ATOM 872 O O . HIS A 1 112 ? -6.563 0.513 8.622 1.00 92.12 112 HIS A O 1
ATOM 878 N N . HIS A 1 113 ? -5.403 0.229 6.724 1.00 91.56 113 HIS A N 1
ATOM 879 C CA . HIS A 1 113 ? -6.377 -0.685 6.124 1.00 91.56 113 HIS A CA 1
ATOM 880 C C . HIS A 1 113 ? -6.163 -2.111 6.641 1.00 91.56 113 HIS A C 1
ATOM 882 O O . HIS A 1 113 ? -5.012 -2.482 6.900 1.00 91.56 113 HIS A O 1
ATOM 888 N N . PRO A 1 114 ? -7.223 -2.926 6.764 1.00 91.75 114 PRO A N 1
ATOM 889 C CA . PRO A 1 114 ? -7.082 -4.341 7.094 1.00 91.75 114 PRO A CA 1
ATOM 890 C C . PRO A 1 114 ? -6.357 -5.082 5.966 1.00 91.75 114 PRO A C 1
ATOM 892 O O . PRO A 1 114 ? -6.468 -4.688 4.803 1.00 91.75 114 PRO A O 1
ATOM 895 N N . GLU A 1 115 ? -5.649 -6.169 6.280 1.00 85.56 115 GLU A N 1
ATOM 896 C CA . GLU A 1 115 ? -4.849 -6.937 5.313 1.00 85.56 115 GLU A CA 1
ATOM 897 C C . GLU A 1 115 ? -5.619 -7.273 4.026 1.00 85.56 115 GLU A C 1
ATOM 899 O O . GLU A 1 115 ? -5.107 -7.060 2.932 1.00 85.56 115 GLU A O 1
ATOM 904 N N . ALA A 1 116 ? -6.884 -7.687 4.139 1.00 81.50 116 ALA A N 1
ATOM 905 C CA . ALA A 1 116 ? -7.729 -8.017 2.988 1.00 81.50 116 ALA A CA 1
ATOM 906 C C . ALA A 1 116 ? -7.990 -6.838 2.023 1.00 81.50 116 ALA A C 1
ATOM 908 O O . ALA A 1 116 ? -8.353 -7.063 0.870 1.00 81.50 116 ALA A O 1
ATOM 909 N N . MET A 1 117 ? -7.831 -5.591 2.481 1.00 83.38 117 MET A N 1
ATOM 910 C CA . MET A 1 117 ? -7.944 -4.375 1.665 1.00 83.38 117 MET A CA 1
ATOM 911 C C . MET A 1 117 ? -6.587 -3.837 1.210 1.00 83.38 117 MET A C 1
ATOM 913 O O . MET A 1 117 ? -6.540 -3.000 0.307 1.00 83.38 117 MET A O 1
ATOM 917 N N . ARG A 1 118 ? -5.484 -4.282 1.823 1.00 77.00 118 ARG A N 1
ATOM 918 C CA . ARG A 1 118 ? -4.144 -3.906 1.377 1.00 77.00 118 ARG A CA 1
ATOM 919 C C . ARG A 1 118 ? -3.907 -4.589 0.038 1.00 77.00 118 ARG A C 1
ATOM 921 O O . ARG A 1 118 ? -3.801 -5.810 -0.051 1.00 77.00 118 ARG A O 1
ATOM 928 N N . THR A 1 119 ? -3.818 -3.805 -1.028 1.00 64.56 119 THR A N 1
ATOM 929 C CA . THR A 1 119 ? -3.365 -4.334 -2.313 1.00 64.56 119 THR A CA 1
ATOM 930 C C . THR A 1 119 ? -1.932 -4.820 -2.133 1.00 64.56 119 THR A C 1
ATOM 932 O O . THR A 1 119 ? -1.059 -4.012 -1.809 1.00 64.56 119 THR A O 1
ATOM 935 N N . LYS A 1 120 ? -1.668 -6.116 -2.351 1.00 64.31 120 LYS A N 1
ATOM 936 C CA . LYS A 1 120 ? -0.285 -6.587 -2.520 1.00 64.31 120 LYS A CA 1
ATOM 937 C C . LYS A 1 120 ? 0.395 -5.714 -3.582 1.00 64.31 120 LYS A C 1
ATOM 939 O O . LYS A 1 120 ? -0.271 -5.379 -4.572 1.00 64.31 120 LYS A O 1
ATOM 944 N N . PRO A 1 121 ? 1.672 -5.326 -3.400 1.00 64.31 121 PRO A N 1
ATOM 945 C CA . PRO A 1 121 ? 2.365 -4.540 -4.406 1.00 64.31 121 PRO A CA 1
ATOM 946 C C . PRO A 1 121 ? 2.316 -5.304 -5.727 1.00 64.31 121 PRO A C 1
ATOM 948 O O . PRO A 1 121 ? 2.793 -6.430 -5.841 1.00 64.31 121 PRO A O 1
ATOM 951 N N . THR A 1 122 ? 1.631 -4.714 -6.702 1.00 80.06 122 THR A N 1
ATOM 952 C CA . THR A 1 122 ? 1.536 -5.253 -8.061 1.00 80.06 122 THR A CA 1
ATOM 953 C C . THR A 1 122 ? 2.759 -4.828 -8.864 1.00 80.06 122 THR A C 1
ATOM 955 O O . THR A 1 122 ? 3.120 -5.483 -9.837 1.00 80.06 122 THR A O 1
ATOM 958 N N . LEU A 1 123 ? 3.398 -3.734 -8.445 1.00 89.88 123 LEU A N 1
ATOM 959 C CA . LEU A 1 123 ? 4.651 -3.234 -8.980 1.00 89.88 123 LEU A CA 1
ATOM 960 C C . LEU A 1 123 ? 5.640 -2.986 -7.845 1.00 89.88 123 LEU A C 1
ATOM 962 O O . LEU A 1 123 ? 5.274 -2.374 -6.843 1.00 89.88 123 LEU A O 1
ATOM 966 N N . VAL A 1 124 ? 6.887 -3.403 -8.027 1.00 93.44 124 VAL A N 1
ATOM 967 C CA . VAL A 1 124 ? 7.991 -3.097 -7.109 1.00 93.44 124 VAL A CA 1
ATOM 968 C C . VAL A 1 124 ? 9.137 -2.512 -7.921 1.00 93.44 124 VAL A C 1
ATOM 970 O O . VAL A 1 124 ? 9.636 -3.167 -8.831 1.00 93.44 124 VAL A O 1
ATOM 973 N N . LEU A 1 125 ? 9.536 -1.275 -7.622 1.00 94.44 125 LEU A N 1
ATOM 974 C CA . LEU A 1 125 ? 10.729 -0.645 -8.193 1.00 94.44 125 LEU A CA 1
ATOM 975 C C . LEU A 1 125 ? 11.871 -0.741 -7.195 1.00 94.44 125 LEU A C 1
ATOM 977 O O . LEU A 1 125 ? 11.753 -0.203 -6.098 1.00 94.44 125 LEU A O 1
ATOM 981 N N . SER A 1 126 ? 12.977 -1.356 -7.585 1.00 94.81 126 SER A N 1
ATOM 982 C CA . SER A 1 126 ? 14.180 -1.497 -6.770 1.00 94.81 126 SER A CA 1
ATOM 983 C C . SER A 1 126 ? 15.413 -0.981 -7.510 1.00 94.81 126 SER A C 1
ATOM 985 O O . SER A 1 126 ? 15.446 -0.931 -8.742 1.00 94.81 126 SER A O 1
ATOM 987 N N . THR A 1 127 ? 16.438 -0.562 -6.767 1.00 92.38 127 THR A N 1
ATOM 988 C CA . THR A 1 127 ? 17.727 -0.128 -7.326 1.00 92.38 127 THR A CA 1
ATOM 989 C C . THR A 1 127 ? 18.902 -0.850 -6.679 1.00 92.38 127 THR A C 1
ATOM 991 O O . THR A 1 127 ? 18.798 -1.368 -5.565 1.00 92.38 127 THR A O 1
ATOM 994 N N . CYS A 1 128 ? 20.061 -0.829 -7.343 1.00 86.19 128 CYS A N 1
ATOM 995 C CA . CYS A 1 128 ? 21.313 -1.343 -6.777 1.00 86.19 128 CYS A CA 1
ATOM 996 C C . CYS A 1 128 ? 21.668 -0.695 -5.429 1.00 86.19 128 CYS A C 1
ATOM 998 O O . CYS A 1 128 ? 22.264 -1.339 -4.570 1.00 86.19 128 CYS A O 1
ATOM 1000 N N . GLY A 1 129 ? 21.311 0.579 -5.241 1.00 76.06 129 GLY A N 1
ATOM 1001 C CA . GLY A 1 129 ? 21.538 1.319 -3.998 1.00 76.06 129 GLY A CA 1
ATOM 1002 C C . GLY A 1 129 ? 20.630 0.911 -2.831 1.00 76.06 129 GLY A C 1
ATOM 1003 O O . GLY A 1 129 ? 20.674 1.563 -1.791 1.00 76.06 129 GLY A O 1
ATOM 1004 N N . GLY A 1 130 ? 19.784 -0.114 -2.992 1.00 76.69 130 GLY A N 1
ATOM 1005 C CA . GLY A 1 130 ? 18.885 -0.620 -1.951 1.00 76.69 130 GLY A CA 1
ATOM 1006 C C . GLY A 1 130 ? 17.604 0.195 -1.756 1.00 76.69 130 GLY A C 1
ATOM 1007 O O . GLY A 1 130 ? 16.849 -0.076 -0.828 1.00 76.69 130 GLY A O 1
ATOM 1008 N N . SER A 1 131 ? 17.333 1.188 -2.611 1.00 80.81 131 SER A N 1
ATOM 1009 C CA . SER A 1 131 ? 16.049 1.900 -2.585 1.00 80.81 131 SER A CA 1
ATOM 1010 C C . SER A 1 131 ? 14.952 1.020 -3.181 1.00 80.81 131 SER A C 1
ATOM 1012 O O . SER A 1 131 ? 15.159 0.435 -4.244 1.00 80.81 131 SER A O 1
ATOM 1014 N N . GLN A 1 132 ? 13.788 0.965 -2.528 1.00 89.56 132 GLN A N 1
ATOM 1015 C CA . GLN A 1 132 ? 12.604 0.256 -3.015 1.00 89.56 132 GLN A CA 1
ATOM 1016 C C . GLN A 1 132 ? 11.353 1.138 -2.905 1.00 89.56 132 GLN A C 1
ATOM 1018 O O . GLN A 1 132 ? 11.188 1.864 -1.925 1.00 89.56 132 GLN A O 1
ATOM 1023 N N . ALA A 1 133 ? 10.472 1.064 -3.903 1.00 84.12 133 ALA A N 1
ATOM 1024 C CA . ALA A 1 133 ? 9.155 1.688 -3.896 1.00 84.12 133 ALA A CA 1
ATOM 1025 C C . ALA A 1 133 ? 8.079 0.694 -4.360 1.00 84.12 133 ALA A C 1
ATOM 1027 O O . ALA A 1 133 ? 8.189 0.103 -5.438 1.00 84.12 133 ALA A O 1
ATOM 1028 N N . ASP A 1 134 ? 7.026 0.561 -3.558 1.00 88.56 134 ASP A N 1
ATOM 1029 C CA . ASP A 1 134 ? 5.867 -0.284 -3.840 1.00 88.56 134 ASP A CA 1
ATOM 1030 C C . ASP A 1 134 ? 4.805 0.517 -4.609 1.00 88.56 134 ASP A C 1
ATOM 1032 O O . ASP A 1 134 ? 4.474 1.640 -4.232 1.00 88.56 134 ASP A O 1
ATOM 1036 N N . ASN A 1 135 ? 4.265 -0.058 -5.688 1.00 85.12 135 ASN A N 1
ATOM 1037 C CA . ASN A 1 135 ? 3.315 0.573 -6.613 1.00 85.12 135 ASN A CA 1
ATOM 1038 C C . ASN A 1 135 ? 3.695 2.025 -6.993 1.00 85.12 135 ASN A C 1
ATOM 1040 O O . ASN A 1 135 ? 2.885 2.937 -6.811 1.00 85.12 135 ASN A O 1
ATOM 1044 N N . PRO A 1 136 ? 4.919 2.262 -7.506 1.00 88.69 136 PRO A N 1
ATOM 1045 C CA . PRO A 1 136 ? 5.420 3.611 -7.734 1.00 88.69 136 PRO A CA 1
ATOM 1046 C C . PRO A 1 136 ? 4.608 4.341 -8.810 1.00 88.69 136 PRO A C 1
ATOM 1048 O O . PRO A 1 136 ? 4.323 3.792 -9.878 1.00 88.69 136 PRO A O 1
ATOM 1051 N N . ASP A 1 137 ? 4.286 5.607 -8.546 1.00 85.56 137 ASP A N 1
ATOM 1052 C CA . ASP A 1 137 ? 3.712 6.501 -9.550 1.00 85.56 137 ASP A CA 1
ATOM 1053 C C . ASP A 1 137 ? 4.763 6.919 -10.611 1.00 85.56 137 ASP A C 1
ATOM 1055 O O . ASP A 1 137 ? 5.973 6.733 -10.411 1.00 85.56 137 ASP A O 1
ATOM 1059 N N . PRO A 1 138 ? 4.345 7.490 -11.760 1.00 90.19 138 PRO A N 1
ATOM 1060 C CA . PRO A 1 138 ? 5.272 7.885 -12.825 1.00 90.19 138 PRO A CA 1
ATOM 1061 C C . PRO A 1 138 ? 6.359 8.877 -12.383 1.00 90.19 138 PRO A C 1
ATOM 1063 O O . PRO A 1 138 ? 7.497 8.804 -12.851 1.00 90.19 138 PRO A O 1
ATOM 1066 N N . GLU A 1 139 ? 6.048 9.789 -11.458 1.00 86.19 139 GLU A N 1
ATOM 1067 C CA . GLU A 1 139 ? 7.025 10.760 -10.955 1.00 86.19 139 GLU A CA 1
ATOM 1068 C C . GLU A 1 139 ? 8.059 10.105 -10.031 1.00 86.19 139 GLU A C 1
ATOM 1070 O O . GLU A 1 139 ? 9.235 10.472 -10.056 1.00 86.19 139 GLU A O 1
ATOM 1075 N N . THR A 1 140 ? 7.666 9.089 -9.267 1.00 87.44 140 THR A N 1
ATOM 1076 C CA . THR A 1 140 ? 8.554 8.268 -8.442 1.00 87.44 140 THR A CA 1
ATOM 1077 C C . THR A 1 140 ? 9.468 7.421 -9.314 1.00 87.44 140 THR A C 1
ATOM 1079 O O . THR A 1 140 ? 10.676 7.429 -9.089 1.00 87.44 140 THR A O 1
ATOM 1082 N N . ILE A 1 141 ? 8.940 6.784 -10.364 1.00 92.81 141 ILE A N 1
ATOM 1083 C CA . ILE A 1 141 ? 9.743 6.080 -11.378 1.00 92.81 141 ILE A CA 1
ATOM 1084 C C . ILE A 1 141 ? 10.805 7.021 -11.961 1.00 92.81 141 ILE A C 1
ATOM 1086 O O . ILE A 1 141 ? 12.001 6.736 -11.903 1.00 92.81 141 ILE A O 1
ATOM 1090 N N . LYS A 1 142 ? 10.383 8.180 -12.471 1.00 93.31 142 LYS A N 1
ATOM 1091 C CA . LYS A 1 142 ? 11.262 9.189 -13.074 1.00 93.31 142 LYS A CA 1
ATOM 1092 C C . LYS A 1 142 ? 12.337 9.686 -12.113 1.00 93.31 142 LYS A C 1
ATOM 1094 O O . LYS A 1 142 ? 13.506 9.774 -12.490 1.00 93.31 142 LYS A O 1
ATOM 1099 N N . ARG A 1 143 ? 11.958 10.016 -10.876 1.00 91.81 143 ARG A N 1
ATOM 1100 C CA . ARG A 1 143 ? 12.888 10.482 -9.840 1.00 91.81 143 ARG A CA 1
ATOM 1101 C C . ARG A 1 143 ? 13.939 9.420 -9.549 1.00 91.81 143 ARG A C 1
ATOM 1103 O O . ARG A 1 143 ? 15.118 9.750 -9.549 1.00 91.81 143 ARG A O 1
ATOM 1110 N N . THR A 1 144 ? 13.524 8.167 -9.379 1.00 92.44 144 THR A N 1
ATOM 1111 C CA . THR A 1 144 ? 14.425 7.039 -9.125 1.00 92.44 144 THR A CA 1
ATOM 1112 C C . THR A 1 144 ? 15.379 6.804 -10.293 1.00 92.44 144 THR A C 1
ATOM 1114 O O . THR A 1 144 ? 16.585 6.717 -10.080 1.00 92.44 144 THR A O 1
ATOM 1117 N N . LEU A 1 145 ? 14.892 6.787 -11.537 1.00 94.19 145 LEU A N 1
ATOM 1118 C CA . LEU A 1 145 ? 15.738 6.564 -12.717 1.00 94.19 145 LEU A CA 1
ATOM 1119 C C . LEU A 1 145 ? 16.777 7.675 -12.936 1.00 94.19 145 LEU A C 1
ATOM 1121 O O . LEU A 1 145 ? 17.882 7.408 -13.401 1.00 94.19 145 LEU A O 1
ATOM 1125 N N . ARG A 1 146 ? 16.479 8.912 -12.529 1.00 94.12 146 ARG A N 1
ATOM 1126 C CA . ARG A 1 146 ? 17.445 10.026 -12.554 1.00 94.12 146 ARG A CA 1
ATOM 1127 C C . ARG A 1 146 ? 18.576 9.897 -11.534 1.00 94.12 146 ARG A C 1
ATOM 1129 O O . ARG A 1 146 ? 19.550 10.634 -11.632 1.00 94.12 146 ARG A O 1
ATOM 1136 N N . THR A 1 147 ? 18.471 8.975 -10.576 1.00 91.31 147 THR A N 1
ATOM 1137 C CA . THR A 1 147 ? 19.549 8.684 -9.614 1.00 91.31 147 THR A CA 1
ATOM 1138 C C . THR A 1 147 ? 20.554 7.646 -10.121 1.00 91.31 147 THR A C 1
ATOM 1140 O O . THR A 1 147 ? 21.507 7.322 -9.406 1.00 91.31 147 THR A O 1
ATOM 1143 N N . LEU A 1 148 ? 20.349 7.096 -11.325 1.00 90.50 148 LEU A N 1
ATOM 1144 C CA . LEU A 1 148 ? 21.260 6.114 -11.903 1.00 90.50 148 LEU A CA 1
ATOM 1145 C C . LEU A 1 148 ? 22.646 6.724 -12.129 1.00 90.50 148 LEU A C 1
ATOM 1147 O O . LEU A 1 148 ? 22.798 7.817 -12.670 1.00 90.50 148 LEU A O 1
ATOM 1151 N N . SER A 1 149 ? 23.667 6.000 -11.692 1.00 87.94 149 SER A N 1
ATOM 1152 C CA . SER A 1 149 ? 25.072 6.408 -11.760 1.00 87.94 149 SER A CA 1
ATOM 1153 C C . SER A 1 149 ? 25.968 5.172 -11.689 1.00 87.94 149 SER A C 1
ATOM 1155 O O . SER A 1 149 ? 25.476 4.068 -11.493 1.00 87.94 149 SER A O 1
ATOM 1157 N N . LEU A 1 150 ? 27.292 5.320 -11.785 1.00 83.25 150 LEU A N 1
ATOM 1158 C CA . LEU A 1 150 ? 28.207 4.176 -11.639 1.00 83.25 150 LEU A CA 1
ATOM 1159 C C . LEU A 1 150 ? 28.074 3.458 -10.276 1.00 83.25 150 LEU A C 1
ATOM 1161 O O . LEU A 1 150 ? 28.300 2.252 -10.206 1.00 83.25 150 LEU A O 1
ATOM 1165 N N . GLY A 1 151 ? 27.679 4.174 -9.212 1.00 83.62 151 GLY A N 1
ATOM 1166 C CA . GLY A 1 151 ? 27.435 3.609 -7.874 1.00 83.62 151 GLY A CA 1
ATOM 1167 C C . GLY A 1 151 ? 26.000 3.118 -7.633 1.00 83.62 151 GLY A C 1
ATOM 1168 O O . GLY A 1 151 ? 25.759 2.369 -6.694 1.00 83.62 151 GLY A O 1
ATOM 1169 N N . ASN A 1 152 ? 25.054 3.507 -8.490 1.00 88.56 152 ASN A N 1
ATOM 1170 C CA . ASN A 1 152 ? 23.666 3.047 -8.485 1.00 88.56 152 ASN A CA 1
ATOM 1171 C C . ASN A 1 152 ? 23.292 2.656 -9.917 1.00 88.56 152 ASN A C 1
ATOM 1173 O O . ASN A 1 152 ? 22.570 3.372 -10.606 1.00 88.56 152 ASN A O 1
ATOM 1177 N N . TRP A 1 153 ? 23.917 1.591 -10.411 1.00 90.00 153 TRP A N 1
ATOM 1178 C CA . TRP A 1 153 ? 24.029 1.369 -11.850 1.00 90.00 153 TRP A CA 1
ATOM 1179 C C . TRP A 1 153 ? 22.858 0.601 -12.451 1.00 90.00 153 TRP A C 1
ATOM 1181 O O . TRP A 1 153 ? 22.799 0.519 -13.669 1.00 90.00 153 TRP A O 1
ATOM 1191 N N . PHE A 1 154 ? 21.917 0.076 -11.661 1.00 94.00 154 PHE A N 1
ATOM 1192 C CA . PHE A 1 154 ? 20.702 -0.534 -12.202 1.00 94.00 154 PHE A CA 1
ATOM 1193 C C . PHE A 1 154 ? 19.444 -0.202 -11.400 1.00 94.00 154 PHE A C 1
ATOM 1195 O O . PHE A 1 154 ? 19.502 0.066 -10.196 1.00 94.00 154 PHE A O 1
ATOM 1202 N N . ALA A 1 155 ? 18.305 -0.277 -12.087 1.00 96.19 155 ALA A N 1
ATOM 1203 C CA . ALA A 1 155 ? 16.968 -0.270 -11.508 1.00 96.19 155 ALA A CA 1
ATOM 1204 C C . ALA A 1 155 ? 16.101 -1.356 -12.160 1.00 96.19 155 ALA A C 1
ATOM 1206 O O . ALA A 1 155 ? 16.200 -1.579 -13.368 1.00 96.19 155 ALA A O 1
ATOM 1207 N N . VAL A 1 156 ? 15.238 -1.999 -11.377 1.00 96.88 156 VAL A N 1
ATOM 1208 C CA . VAL A 1 156 ? 14.315 -3.053 -11.822 1.00 96.88 156 VAL A CA 1
ATOM 1209 C C . VAL A 1 156 ? 12.907 -2.685 -11.384 1.00 96.88 156 VAL A C 1
ATOM 1211 O O . VAL A 1 156 ? 12.693 -2.345 -10.227 1.00 96.88 156 VAL A O 1
ATOM 1214 N N . LEU A 1 157 ? 11.949 -2.749 -12.302 1.00 96.62 157 LEU A N 1
ATOM 1215 C CA . LEU A 1 157 ? 10.524 -2.639 -12.024 1.00 96.62 157 LEU A CA 1
ATOM 1216 C C . LEU A 1 157 ? 9.862 -3.994 -12.298 1.00 96.62 157 LEU A C 1
ATOM 1218 O O . LEU A 1 157 ? 9.743 -4.417 -13.450 1.00 96.62 157 LEU A O 1
ATOM 1222 N N . GLU A 1 158 ? 9.439 -4.666 -11.234 1.00 94.81 158 GLU A N 1
ATOM 1223 C CA . GLU A 1 158 ? 8.903 -6.028 -11.253 1.00 94.81 158 GLU A CA 1
ATOM 1224 C C . GLU A 1 158 ? 7.377 -6.037 -11.128 1.00 94.81 158 GLU A C 1
ATOM 1226 O O . GLU A 1 158 ? 6.800 -5.257 -10.372 1.00 94.81 158 GLU A O 1
ATOM 1231 N N . ARG A 1 159 ? 6.727 -6.955 -11.848 1.00 91.69 159 ARG A N 1
ATOM 1232 C CA . ARG A 1 159 ? 5.306 -7.308 -11.739 1.00 91.69 159 ARG A CA 1
ATOM 1233 C C . ARG A 1 159 ? 5.163 -8.820 -11.874 1.00 91.69 159 ARG A C 1
ATOM 1235 O O . ARG A 1 159 ? 5.176 -9.351 -12.990 1.00 91.69 159 ARG A O 1
ATOM 1242 N N . GLY A 1 160 ? 4.989 -9.512 -10.748 1.00 86.75 160 GLY A N 1
ATOM 1243 C CA . GLY A 1 160 ? 4.946 -10.978 -10.729 1.00 86.75 160 GLY A CA 1
ATOM 1244 C C . GLY A 1 160 ? 6.196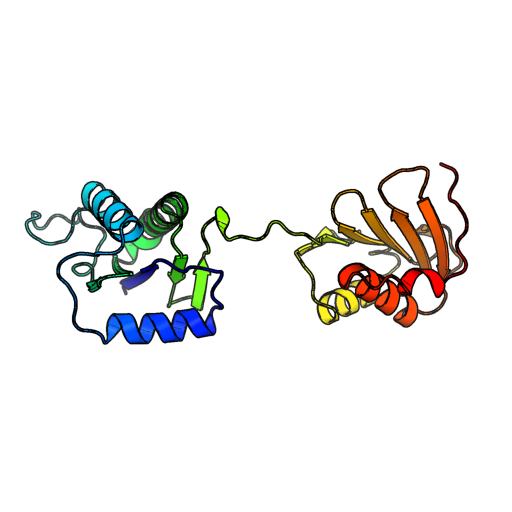 -11.565 -11.393 1.00 86.75 160 GLY A C 1
ATOM 1245 O O . GLY A 1 160 ? 7.309 -11.189 -11.047 1.00 86.75 160 GLY A O 1
ATOM 1246 N N . ASP A 1 161 ? 6.013 -12.417 -12.403 1.00 85.38 161 ASP A N 1
ATOM 1247 C CA . ASP A 1 161 ? 7.128 -13.061 -13.120 1.00 85.38 161 ASP A CA 1
ATOM 1248 C C . ASP A 1 161 ? 7.724 -12.215 -14.263 1.00 85.38 161 ASP A C 1
ATOM 1250 O O . ASP A 1 161 ? 8.649 -12.662 -14.962 1.00 85.38 161 ASP A O 1
ATOM 1254 N N . THR A 1 162 ? 7.183 -11.011 -14.479 1.00 91.75 162 THR A N 1
ATOM 1255 C CA . THR A 1 162 ? 7.606 -10.070 -15.523 1.00 91.75 162 THR A CA 1
ATOM 1256 C C . THR A 1 162 ? 8.367 -8.889 -14.936 1.00 91.75 162 THR A C 1
ATOM 1258 O O . THR A 1 162 ? 8.050 -8.431 -13.841 1.00 91.75 162 THR A O 1
ATOM 1261 N N . TYR A 1 163 ? 9.343 -8.358 -15.669 1.00 94.62 163 TYR A N 1
ATOM 1262 C CA . TYR A 1 163 ? 10.040 -7.139 -15.260 1.00 94.62 163 TYR A CA 1
ATOM 1263 C C . TYR A 1 163 ? 10.529 -6.327 -16.454 1.00 94.62 163 TYR A C 1
ATOM 1265 O O . TYR A 1 163 ? 10.763 -6.861 -17.545 1.00 94.62 163 TYR A O 1
ATOM 1273 N N . VAL A 1 164 ? 10.754 -5.041 -16.201 1.00 96.56 164 VAL A N 1
ATOM 1274 C CA . VAL A 1 164 ? 11.631 -4.183 -16.997 1.00 96.56 164 VAL A CA 1
ATOM 1275 C C . VAL A 1 164 ? 12.778 -3.718 -16.107 1.00 96.56 164 VAL A C 1
ATOM 1277 O O . VAL A 1 164 ? 12.560 -3.307 -14.971 1.00 96.56 164 VAL A O 1
ATOM 1280 N N . GLN A 1 165 ? 14.008 -3.810 -16.595 1.00 96.38 165 GLN A N 1
ATOM 1281 C CA . GLN A 1 165 ? 15.183 -3.321 -15.885 1.00 96.38 165 GLN A CA 1
ATOM 1282 C C . GLN A 1 165 ? 16.022 -2.433 -16.781 1.00 96.38 165 GLN A C 1
ATOM 1284 O O . GLN A 1 165 ? 16.021 -2.576 -18.002 1.00 96.38 165 GLN A O 1
ATOM 1289 N N . VAL A 1 166 ? 16.773 -1.536 -16.167 1.00 97.12 166 VAL A N 1
ATOM 1290 C CA . VAL A 1 166 ? 17.769 -0.735 -16.857 1.00 97.12 166 VAL A CA 1
ATOM 1291 C C . VAL A 1 166 ? 19.079 -0.792 -16.098 1.00 97.12 166 VAL A C 1
ATOM 1293 O O . VAL A 1 166 ? 19.093 -0.666 -14.877 1.00 97.12 166 VAL A O 1
ATOM 1296 N N . GLY A 1 167 ? 20.173 -0.957 -16.830 1.00 94.50 167 GLY A N 1
ATOM 1297 C CA . GLY A 1 167 ? 21.524 -0.753 -16.330 1.00 94.50 167 GLY A CA 1
ATOM 1298 C C . GLY A 1 167 ? 22.199 0.438 -17.018 1.00 94.50 167 GLY A C 1
ATOM 1299 O O . GLY A 1 167 ? 21.972 0.675 -18.201 1.00 94.50 167 GLY A O 1
ATOM 1300 N N . PHE A 1 168 ? 23.031 1.187 -16.300 1.00 92.69 168 PHE A N 1
ATOM 1301 C CA . PHE A 1 168 ? 23.744 2.371 -16.777 1.00 92.69 168 PHE A CA 1
ATOM 1302 C C . PHE A 1 168 ? 25.243 2.101 -16.948 1.00 92.69 168 PHE A C 1
ATOM 1304 O O . PHE A 1 168 ? 25.922 1.652 -16.021 1.00 92.69 168 PHE A O 1
ATOM 1311 N N . GLY A 1 169 ? 25.765 2.450 -18.125 1.00 89.75 169 GLY A N 1
ATOM 1312 C CA . GLY A 1 169 ? 27.190 2.424 -18.435 1.00 89.75 169 GLY A CA 1
ATOM 1313 C C . GLY A 1 169 ? 27.807 1.024 -18.484 1.00 89.75 169 GLY A C 1
ATOM 1314 O O . GLY A 1 169 ? 27.136 0.011 -18.682 1.00 89.75 169 GLY A O 1
ATOM 1315 N N . GLU A 1 170 ? 29.124 0.974 -18.308 1.00 87.94 170 GLU A N 1
ATOM 1316 C CA . GLU A 1 170 ? 29.932 -0.227 -18.559 1.00 87.94 170 GLU A CA 1
ATOM 1317 C C . GLU A 1 170 ? 29.612 -1.387 -17.610 1.00 87.94 170 GLU A C 1
ATOM 1319 O O . GLU A 1 170 ? 29.639 -2.540 -18.035 1.00 87.94 170 GLU A O 1
ATOM 1324 N N . ASN A 1 171 ? 29.201 -1.097 -16.369 1.00 85.81 171 ASN A N 1
ATOM 1325 C CA . ASN A 1 171 ? 28.756 -2.114 -15.406 1.00 85.81 171 ASN A CA 1
ATOM 1326 C C . ASN A 1 171 ? 27.559 -2.923 -15.922 1.00 85.81 171 ASN A C 1
ATOM 1328 O O . ASN A 1 171 ? 27.397 -4.089 -15.577 1.00 85.81 171 ASN A O 1
ATOM 1332 N N . ALA A 1 172 ? 26.737 -2.316 -16.777 1.00 84.19 172 ALA A N 1
ATOM 1333 C CA . ALA A 1 172 ? 25.606 -2.974 -17.406 1.00 84.19 172 ALA A CA 1
ATOM 1334 C C . ALA A 1 172 ? 25.968 -3.674 -18.726 1.00 84.19 172 ALA A C 1
ATOM 1336 O O . ALA A 1 172 ? 25.076 -4.180 -19.406 1.00 84.19 172 ALA A O 1
ATOM 1337 N N . GLY A 1 173 ? 27.242 -3.691 -19.132 1.00 85.00 173 GLY A N 1
ATOM 1338 C CA . GLY A 1 173 ? 27.695 -4.240 -20.411 1.00 85.00 173 GLY A CA 1
ATOM 1339 C C . GLY A 1 173 ? 27.267 -3.402 -21.620 1.00 85.00 173 GLY A C 1
ATOM 1340 O O . GLY A 1 173 ? 27.019 -3.955 -22.689 1.00 85.00 173 GLY A O 1
ATOM 1341 N N . THR A 1 174 ? 27.089 -2.089 -21.444 1.00 87.44 174 THR A N 1
ATOM 1342 C CA . THR A 1 174 ? 26.849 -1.133 -22.539 1.00 87.44 174 THR A CA 1
ATOM 1343 C C . THR A 1 174 ? 27.960 -0.084 -22.580 1.00 87.44 174 THR A C 1
ATOM 1345 O O . THR A 1 174 ? 28.830 -0.044 -21.712 1.00 87.44 174 THR A O 1
ATOM 1348 N N . ARG A 1 175 ? 27.972 0.760 -23.611 1.00 87.81 175 ARG A N 1
ATOM 1349 C CA . ARG A 1 175 ? 28.983 1.815 -23.767 1.00 87.81 175 ARG A CA 1
ATOM 1350 C C . ARG A 1 175 ? 28.806 2.951 -22.737 1.00 87.81 175 ARG A C 1
ATOM 1352 O O . ARG A 1 175 ? 27.704 3.147 -22.219 1.00 87.81 175 ARG A O 1
ATOM 1359 N N . PRO A 1 176 ? 29.858 3.739 -22.448 1.00 86.31 176 PRO A N 1
ATOM 1360 C CA . PRO A 1 176 ? 29.764 4.873 -21.531 1.00 86.31 176 PRO A CA 1
ATOM 1361 C C . PRO A 1 176 ? 28.642 5.851 -21.906 1.00 86.31 176 PRO A C 1
ATOM 1363 O O . PRO A 1 176 ? 28.493 6.225 -23.070 1.00 86.31 176 PRO A O 1
ATOM 1366 N N . GLY A 1 177 ? 27.850 6.262 -20.912 1.00 85.44 177 GLY A N 1
ATOM 1367 C CA . GLY A 1 177 ? 26.719 7.179 -21.099 1.00 85.44 177 GLY A CA 1
ATOM 1368 C C . GLY A 1 177 ? 25.478 6.558 -21.748 1.00 85.44 177 GLY A C 1
ATOM 1369 O O . GLY A 1 177 ? 24.551 7.294 -22.064 1.00 85.44 177 GLY A O 1
ATOM 1370 N N . TRP A 1 178 ? 25.452 5.239 -21.961 1.00 93.62 178 TRP A N 1
ATOM 1371 C CA . TRP A 1 178 ? 24.293 4.520 -22.489 1.00 93.62 178 TRP A CA 1
ATOM 1372 C C . TRP A 1 178 ? 23.607 3.675 -21.421 1.00 93.62 178 TRP A C 1
ATOM 1374 O O . TRP A 1 178 ? 24.169 3.368 -20.366 1.00 93.62 178 TRP A O 1
ATOM 1384 N N . TYR A 1 179 ? 22.386 3.272 -21.745 1.00 95.38 179 TYR A N 1
ATOM 1385 C CA . TYR A 1 179 ? 21.535 2.421 -20.939 1.00 95.38 179 TYR A CA 1
ATOM 1386 C C . TYR A 1 179 ? 21.337 1.070 -21.628 1.00 95.38 179 TYR A C 1
ATOM 1388 O O . TYR A 1 179 ? 21.066 0.991 -22.828 1.00 95.38 179 TYR A O 1
ATOM 1396 N N . ALA A 1 180 ? 21.469 -0.006 -20.863 1.00 95.62 180 ALA A N 1
ATOM 1397 C CA . ALA A 1 180 ? 21.027 -1.336 -21.242 1.00 95.62 180 ALA A CA 1
ATOM 1398 C C . ALA A 1 180 ? 19.615 -1.535 -20.693 1.00 95.62 180 ALA A C 1
ATOM 1400 O O . ALA A 1 180 ? 19.446 -1.771 -19.499 1.00 95.62 180 ALA A O 1
ATOM 1401 N N . LEU A 1 181 ? 18.608 -1.397 -21.550 1.00 96.75 181 LEU A N 1
ATOM 1402 C CA . LEU A 1 181 ? 17.217 -1.670 -21.210 1.00 96.75 181 LEU A CA 1
ATOM 1403 C C . LEU A 1 181 ? 16.935 -3.150 -21.456 1.00 96.75 181 LEU A C 1
ATOM 1405 O O . LEU A 1 181 ? 17.171 -3.656 -22.552 1.00 96.75 181 LEU A O 1
ATOM 1409 N N . GLU A 1 182 ? 16.392 -3.848 -20.471 1.00 96.12 182 GLU A N 1
ATOM 1410 C CA . GLU A 1 182 ? 16.026 -5.252 -20.595 1.00 96.12 182 GLU A CA 1
ATOM 1411 C C . GLU A 1 182 ? 14.603 -5.499 -20.113 1.00 96.12 182 GLU A C 1
ATOM 1413 O O . GLU A 1 182 ? 14.087 -4.801 -19.242 1.00 96.12 182 GLU A O 1
ATOM 1418 N N . ARG A 1 183 ? 13.964 -6.521 -20.676 1.00 94.25 183 ARG A N 1
ATOM 1419 C CA . ARG A 1 183 ? 12.646 -6.979 -20.242 1.00 94.25 183 ARG A CA 1
ATOM 1420 C C . ARG A 1 183 ? 12.563 -8.490 -20.228 1.00 94.25 183 ARG A C 1
ATOM 1422 O O . ARG A 1 183 ? 13.149 -9.146 -21.095 1.00 94.25 183 ARG A O 1
ATOM 1429 N N . ARG A 1 184 ? 11.786 -9.024 -19.290 1.00 92.56 184 ARG A N 1
ATOM 1430 C CA . ARG A 1 184 ? 11.429 -10.441 -19.241 1.00 92.56 184 ARG A CA 1
ATOM 1431 C C . ARG A 1 184 ? 9.923 -10.600 -19.171 1.00 92.56 184 ARG A C 1
ATOM 1433 O O . ARG A 1 184 ? 9.292 -10.134 -18.228 1.00 92.56 184 ARG A O 1
ATOM 1440 N N . ASP A 1 185 ? 9.373 -11.339 -20.126 1.00 87.31 185 ASP A N 1
ATOM 1441 C CA . ASP A 1 185 ? 7.936 -11.603 -20.204 1.00 87.31 185 ASP A CA 1
ATOM 1442 C C . ASP A 1 185 ? 7.618 -13.005 -19.637 1.00 87.31 185 ASP A C 1
ATOM 1444 O O . ASP A 1 185 ? 7.240 -13.922 -20.368 1.00 87.31 185 ASP A O 1
ATOM 1448 N N . GLY A 1 186 ? 7.819 -13.197 -18.327 1.00 80.12 186 GLY A N 1
ATOM 1449 C CA . GLY A 1 186 ? 7.362 -14.376 -17.570 1.00 80.12 186 GLY A CA 1
ATOM 1450 C C . GLY A 1 186 ? 8.282 -15.603 -17.593 1.00 80.12 186 GLY A C 1
ATOM 1451 O O . GLY A 1 186 ? 8.176 -16.461 -16.728 1.00 80.12 186 GLY A O 1
ATOM 1452 N N . SER A 1 187 ? 9.220 -15.697 -18.538 1.00 79.88 187 SER A N 1
ATOM 1453 C CA . SER A 1 187 ? 10.178 -16.812 -18.619 1.00 79.88 187 SER A CA 1
ATOM 1454 C C . SER A 1 187 ? 11.546 -16.354 -19.112 1.00 79.88 187 SER A C 1
ATOM 1456 O O . SER A 1 187 ? 11.626 -15.399 -19.885 1.00 79.88 187 SER A O 1
ATOM 1458 N N . ALA A 1 188 ? 12.603 -17.090 -18.758 1.00 74.12 188 ALA A N 1
ATOM 1459 C CA . ALA A 1 188 ? 13.969 -16.857 -19.243 1.00 74.12 188 ALA A CA 1
ATOM 1460 C C . ALA A 1 188 ? 14.062 -16.819 -20.785 1.00 74.12 188 ALA A C 1
ATOM 1462 O O . ALA A 1 188 ? 14.741 -15.967 -21.346 1.00 74.12 188 ALA A O 1
ATOM 1463 N N . ASP A 1 189 ? 13.275 -17.643 -21.487 1.00 77.75 189 ASP A N 1
ATOM 1464 C CA . ASP A 1 189 ? 13.237 -17.675 -22.960 1.00 77.75 189 ASP A CA 1
ATOM 1465 C C . ASP A 1 189 ? 12.635 -16.427 -23.620 1.00 77.75 189 ASP A C 1
ATOM 1467 O O . ASP A 1 189 ? 12.711 -16.268 -24.843 1.00 77.75 189 ASP A O 1
ATOM 1471 N N . LYS A 1 190 ? 12.020 -15.549 -22.823 1.00 85.00 190 LYS A N 1
ATOM 1472 C CA . LYS A 1 190 ? 11.404 -14.288 -23.246 1.00 85.00 190 LYS A CA 1
ATOM 1473 C C . LYS A 1 190 ? 12.135 -13.103 -22.619 1.00 85.00 190 LYS A C 1
ATOM 1475 O O . LYS A 1 190 ? 11.505 -12.157 -22.148 1.00 85.00 190 LYS A O 1
ATOM 1480 N N . HIS A 1 191 ? 13.462 -13.190 -22.589 1.00 90.38 191 HIS A N 1
ATOM 1481 C CA . HIS A 1 191 ? 14.357 -12.134 -22.135 1.00 90.38 191 HIS A CA 1
ATOM 1482 C C . HIS A 1 191 ? 14.935 -11.394 -23.340 1.00 90.38 191 HIS A C 1
ATOM 1484 O O . HIS A 1 191 ? 15.514 -11.984 -24.258 1.00 90.38 191 HIS A O 1
ATOM 1490 N N . PHE A 1 192 ? 14.743 -10.082 -23.349 1.00 93.25 192 PHE A N 1
ATOM 1491 C CA . PHE A 1 192 ? 15.172 -9.204 -24.425 1.00 93.25 192 PHE A CA 1
ATOM 1492 C C . PHE A 1 192 ? 15.963 -8.027 -23.875 1.00 93.25 192 PHE A C 1
ATOM 1494 O O . PHE A 1 192 ? 15.678 -7.543 -22.783 1.00 93.25 192 PHE A O 1
ATOM 1501 N N . ARG A 1 193 ? 16.909 -7.538 -24.674 1.00 94.69 193 ARG A N 1
ATOM 1502 C CA . ARG A 1 193 ? 17.768 -6.395 -24.372 1.00 94.69 193 ARG A CA 1
ATOM 1503 C C . ARG A 1 193 ? 17.794 -5.406 -25.529 1.00 94.69 193 ARG A C 1
ATOM 1505 O O . ARG A 1 193 ? 17.833 -5.812 -26.689 1.00 94.69 193 ARG A O 1
ATOM 1512 N N . ALA A 1 194 ? 17.802 -4.123 -25.210 1.00 95.50 194 ALA A N 1
ATOM 1513 C CA . ALA A 1 194 ? 17.980 -3.013 -26.129 1.00 95.50 194 ALA A CA 1
ATOM 1514 C C . ALA A 1 194 ? 18.998 -2.025 -25.542 1.00 95.50 194 ALA A C 1
ATOM 1516 O O . ALA A 1 194 ? 19.093 -1.852 -24.328 1.00 95.50 194 ALA A O 1
ATOM 1517 N N . GLU A 1 195 ? 19.768 -1.376 -26.408 1.00 94.75 195 GLU A N 1
ATOM 1518 C CA . GLU A 1 195 ? 20.665 -0.288 -26.017 1.00 94.75 195 GLU A CA 1
ATOM 1519 C C . GLU A 1 195 ? 19.994 1.049 -26.318 1.00 94.75 195 GLU A C 1
ATOM 1521 O O . GLU A 1 195 ? 19.520 1.268 -27.434 1.00 94.75 195 GLU A O 1
ATOM 1526 N N . VAL A 1 196 ? 19.962 1.936 -25.329 1.00 95.56 196 VAL A N 1
ATOM 1527 C CA . VAL A 1 196 ? 19.239 3.209 -25.382 1.00 95.56 196 VAL A CA 1
ATOM 1528 C C . VAL A 1 196 ? 20.170 4.325 -24.917 1.00 95.56 196 VAL A C 1
ATOM 1530 O O . VAL A 1 196 ? 20.895 4.162 -23.938 1.00 95.56 196 VAL A O 1
ATOM 1533 N N . ALA A 1 197 ? 20.179 5.452 -25.627 1.00 93.81 197 ALA A N 1
ATOM 1534 C CA . ALA A 1 197 ? 21.017 6.605 -25.283 1.00 93.81 197 ALA A CA 1
ATOM 1535 C C . ALA A 1 197 ? 20.305 7.602 -24.359 1.00 93.81 197 ALA A C 1
ATOM 1537 O O . ALA A 1 197 ? 20.954 8.306 -23.592 1.00 93.81 197 ALA A O 1
ATOM 1538 N N . ASP A 1 198 ? 18.979 7.680 -24.470 1.00 94.81 198 ASP A N 1
ATOM 1539 C CA . ASP A 1 198 ? 18.165 8.713 -23.844 1.00 94.81 198 ASP A CA 1
ATOM 1540 C C . ASP A 1 198 ? 17.461 8.184 -22.586 1.00 94.81 198 ASP A C 1
ATOM 1542 O O . ASP A 1 198 ? 16.723 7.197 -22.625 1.00 94.81 198 ASP A O 1
ATOM 1546 N N . LEU A 1 199 ? 17.677 8.864 -21.459 1.00 94.12 199 LEU A N 1
ATOM 1547 C CA . LEU A 1 199 ? 17.024 8.548 -20.193 1.00 94.12 199 LEU A CA 1
ATOM 1548 C C . LEU A 1 199 ? 15.507 8.777 -20.254 1.00 94.12 199 LEU A C 1
ATOM 1550 O O . LEU A 1 199 ? 14.762 8.040 -19.607 1.00 94.12 199 LEU A O 1
ATOM 1554 N N . ASP A 1 200 ? 15.028 9.756 -21.023 1.00 95.50 200 ASP A N 1
ATOM 1555 C CA . ASP A 1 200 ? 13.593 10.023 -21.137 1.00 95.50 200 ASP A CA 1
ATOM 1556 C C . ASP A 1 200 ? 12.869 8.870 -21.859 1.00 95.50 200 ASP A C 1
ATOM 1558 O O . ASP A 1 200 ? 11.741 8.525 -21.495 1.00 95.50 200 ASP A O 1
ATOM 1562 N N . GLU A 1 201 ? 13.537 8.175 -22.788 1.00 96.12 201 GLU A N 1
ATOM 1563 C CA . GLU A 1 201 ? 13.012 6.940 -23.387 1.00 96.12 201 GLU A CA 1
ATOM 1564 C C . GLU A 1 201 ? 12.945 5.787 -22.374 1.00 96.12 201 GLU A C 1
ATOM 1566 O O . GLU A 1 201 ? 11.960 5.045 -22.350 1.00 96.12 201 GLU A O 1
ATOM 1571 N N . ILE A 1 202 ? 13.938 5.659 -21.486 1.00 96.88 202 ILE A N 1
ATOM 1572 C CA . ILE A 1 202 ? 13.907 4.683 -20.381 1.00 96.88 202 ILE A CA 1
ATOM 1573 C C . ILE A 1 202 ? 12.747 4.980 -19.422 1.00 96.88 202 ILE A C 1
ATOM 1575 O O . ILE A 1 202 ? 12.007 4.071 -19.041 1.00 96.88 202 ILE A O 1
ATOM 1579 N N . ILE A 1 203 ? 12.552 6.249 -19.051 1.00 96.44 203 ILE A N 1
ATOM 1580 C CA . ILE A 1 203 ? 11.440 6.680 -18.191 1.00 96.44 203 ILE A CA 1
ATOM 1581 C C . ILE A 1 203 ? 10.098 6.341 -18.850 1.00 96.44 203 ILE A C 1
ATOM 1583 O O . ILE A 1 203 ? 9.199 5.820 -18.182 1.00 96.44 203 ILE A O 1
ATOM 1587 N N . ALA A 1 204 ? 9.967 6.581 -20.157 1.00 95.31 204 ALA A N 1
ATOM 1588 C CA . ALA A 1 204 ? 8.778 6.215 -20.917 1.00 95.31 204 ALA A CA 1
ATOM 1589 C C . ALA A 1 204 ? 8.546 4.694 -20.938 1.00 95.31 204 ALA A C 1
ATOM 1591 O O . ALA A 1 204 ? 7.406 4.260 -20.777 1.00 95.31 204 ALA A O 1
ATOM 1592 N N . ALA A 1 205 ? 9.599 3.878 -21.063 1.00 96.12 205 ALA A N 1
ATOM 1593 C CA . ALA A 1 205 ? 9.498 2.418 -21.007 1.00 96.12 205 ALA A CA 1
ATOM 1594 C C . ALA A 1 205 ? 8.992 1.920 -19.644 1.00 96.12 205 ALA A C 1
ATOM 1596 O O . ALA A 1 205 ? 8.045 1.135 -19.586 1.00 96.12 205 ALA A O 1
ATOM 1597 N N . PHE A 1 206 ? 9.571 2.411 -18.543 1.00 97.38 206 PHE A N 1
ATOM 1598 C CA . PHE A 1 206 ? 9.148 2.034 -17.189 1.00 97.38 206 PHE A CA 1
ATOM 1599 C C . PHE A 1 206 ? 7.717 2.491 -16.894 1.00 97.38 206 PHE A C 1
ATOM 1601 O O . PHE A 1 206 ? 6.927 1.728 -16.339 1.00 97.38 206 PHE A O 1
ATOM 1608 N N . THR A 1 207 ? 7.359 3.709 -17.307 1.00 95.44 207 THR A N 1
ATOM 1609 C CA . THR A 1 207 ? 5.997 4.238 -17.144 1.00 95.44 207 THR A CA 1
ATOM 1610 C C . THR A 1 207 ? 4.992 3.448 -17.984 1.00 95.44 207 THR A C 1
ATOM 1612 O O . THR A 1 207 ? 3.913 3.113 -17.499 1.00 95.44 207 THR A O 1
ATOM 1615 N N . GLY A 1 208 ? 5.353 3.081 -19.218 1.00 94.12 208 GLY A N 1
ATOM 1616 C CA . GLY A 1 208 ? 4.532 2.240 -20.089 1.00 94.12 208 GLY A CA 1
ATOM 1617 C C . GLY A 1 208 ? 4.322 0.837 -19.518 1.00 94.12 208 GLY A C 1
ATOM 1618 O O . GLY A 1 208 ? 3.195 0.343 -19.487 1.00 94.12 208 GLY A O 1
ATOM 1619 N N . PHE A 1 209 ? 5.374 0.213 -18.978 1.00 93.81 209 PHE A N 1
ATOM 1620 C CA . PHE A 1 209 ? 5.264 -1.066 -18.274 1.00 93.81 209 PHE A CA 1
ATOM 1621 C C . PHE A 1 209 ? 4.344 -0.950 -17.049 1.00 93.81 209 PHE A C 1
ATOM 1623 O O . PHE A 1 209 ? 3.387 -1.723 -16.918 1.00 93.81 209 PHE A O 1
ATOM 1630 N N . ALA A 1 210 ? 4.557 0.064 -16.201 1.00 92.12 210 ALA A N 1
ATOM 1631 C CA . ALA A 1 210 ? 3.712 0.349 -15.042 1.00 92.12 210 ALA A CA 1
ATOM 1632 C C . ALA A 1 210 ? 2.233 0.541 -15.436 1.00 92.12 210 ALA A C 1
ATOM 1634 O O . ALA A 1 210 ? 1.344 -0.009 -14.788 1.00 92.12 210 ALA A O 1
ATOM 1635 N N . GLY A 1 211 ? 1.973 1.224 -16.551 1.00 88.94 211 GLY A N 1
ATOM 1636 C CA . GLY A 1 211 ? 0.636 1.505 -17.076 1.00 88.94 211 GLY A CA 1
ATOM 1637 C C . GLY A 1 211 ? -0.026 0.394 -17.901 1.00 88.94 211 GLY A C 1
ATOM 1638 O O . GLY A 1 211 ? -1.155 0.592 -18.333 1.00 88.94 211 GLY A O 1
ATOM 1639 N N . HIS A 1 212 ? 0.624 -0.759 -18.122 1.00 86.56 212 HIS A N 1
ATOM 1640 C CA . HIS A 1 212 ? 0.159 -1.808 -19.056 1.00 86.56 212 HIS A CA 1
ATOM 1641 C C . HIS A 1 212 ? 0.008 -1.331 -20.517 1.00 86.56 212 HIS A C 1
ATOM 1643 O O . HIS A 1 212 ? -0.826 -1.842 -21.266 1.00 86.56 212 HIS A O 1
ATOM 1649 N N . ASP A 1 213 ? 0.826 -0.374 -20.952 1.00 88.06 213 ASP A N 1
ATOM 1650 C CA . ASP A 1 213 ? 0.822 0.095 -22.337 1.00 88.06 213 ASP A CA 1
ATOM 1651 C C . ASP A 1 213 ? 1.473 -0.939 -23.276 1.00 88.06 213 ASP A C 1
ATOM 1653 O O . ASP A 1 213 ? 2.691 -1.054 -23.358 1.00 88.06 213 ASP A O 1
ATOM 1657 N N . GLY A 1 214 ? 0.678 -1.685 -24.043 1.00 84.81 214 GLY A N 1
ATOM 1658 C CA . GLY A 1 214 ? 1.196 -2.682 -24.990 1.00 84.81 214 GLY A CA 1
ATOM 1659 C C . GLY A 1 214 ? 2.076 -2.121 -26.122 1.00 84.81 214 GLY A C 1
ATOM 1660 O O . GLY A 1 214 ? 2.731 -2.897 -26.825 1.00 84.81 214 GLY A O 1
ATOM 1661 N N . ALA A 1 215 ? 2.114 -0.800 -26.323 1.00 89.19 215 ALA A N 1
ATOM 1662 C CA . ALA A 1 215 ? 2.916 -0.163 -27.363 1.00 89.19 215 ALA A CA 1
ATOM 1663 C C . ALA A 1 215 ? 4.350 0.162 -26.917 1.00 89.19 215 ALA A C 1
ATOM 1665 O O . ALA A 1 215 ? 5.227 0.296 -27.776 1.00 89.19 215 ALA A O 1
ATOM 1666 N N . TRP A 1 216 ? 4.632 0.246 -25.609 1.00 92.25 216 TRP A N 1
ATOM 1667 C CA . TRP A 1 216 ? 5.952 0.669 -25.116 1.00 92.25 216 TRP A CA 1
ATOM 1668 C C . TRP A 1 216 ? 7.122 -0.173 -25.664 1.00 92.25 216 TRP A C 1
ATOM 1670 O O . TRP A 1 216 ? 8.128 0.428 -26.054 1.00 92.25 216 TRP A O 1
ATOM 1680 N N . PRO A 1 217 ? 7.032 -1.519 -25.802 1.00 90.38 217 PRO A N 1
ATOM 1681 C CA . PRO A 1 217 ? 8.154 -2.304 -26.309 1.00 90.38 217 PRO A CA 1
ATOM 1682 C C . PRO A 1 217 ? 8.436 -2.033 -27.788 1.00 90.38 217 PRO A C 1
ATOM 1684 O O . PRO A 1 217 ? 9.560 -2.222 -28.237 1.00 90.38 217 PRO A O 1
ATOM 1687 N N . GLN A 1 218 ? 7.449 -1.579 -28.564 1.00 90.06 218 GLN A N 1
ATOM 1688 C CA . GLN A 1 218 ? 7.595 -1.368 -30.010 1.00 90.06 218 GLN A CA 1
ATOM 1689 C C . GLN A 1 218 ? 8.528 -0.193 -30.339 1.00 90.06 218 GLN A C 1
ATOM 1691 O O . GLN A 1 218 ? 8.962 -0.047 -31.478 1.00 90.06 218 GLN A O 1
ATOM 1696 N N . ARG A 1 219 ? 8.862 0.627 -29.335 1.00 89.94 219 ARG A N 1
ATOM 1697 C CA . ARG A 1 219 ? 9.753 1.787 -29.452 1.00 89.94 219 ARG A CA 1
ATOM 1698 C C . ARG A 1 219 ? 11.237 1.411 -29.481 1.00 89.94 219 ARG A C 1
ATOM 1700 O O . ARG A 1 219 ? 12.062 2.265 -29.777 1.00 89.94 219 ARG A O 1
ATOM 1707 N N . PHE A 1 220 ? 11.583 0.154 -29.187 1.00 93.81 220 PHE A N 1
ATOM 1708 C CA . PHE A 1 220 ? 12.969 -0.277 -29.003 1.00 93.81 220 PHE A CA 1
ATOM 1709 C C . PHE A 1 220 ? 13.365 -1.414 -29.947 1.00 93.81 220 PHE A C 1
ATOM 1711 O O . PHE A 1 220 ? 12.585 -2.318 -30.248 1.00 93.81 220 PHE A O 1
ATOM 1718 N N . SER A 1 221 ? 14.631 -1.399 -30.368 1.00 92.75 221 SER A N 1
ATOM 1719 C CA . SER A 1 221 ? 15.236 -2.475 -31.157 1.00 92.75 221 SER A CA 1
ATOM 1720 C C . SER A 1 221 ? 15.751 -3.589 -30.244 1.00 92.75 221 SER A C 1
ATOM 1722 O O . SER A 1 221 ? 16.903 -3.572 -29.808 1.00 92.75 221 SER A O 1
ATOM 1724 N N . TRP A 1 222 ? 14.890 -4.557 -29.942 1.00 94.00 222 TRP A N 1
ATOM 1725 C CA . TRP A 1 222 ? 15.208 -5.664 -29.040 1.00 94.00 222 TRP A CA 1
ATOM 1726 C C . TRP A 1 222 ? 16.072 -6.747 -29.686 1.00 94.00 222 TRP A C 1
ATOM 1728 O O . TRP A 1 222 ? 15.841 -7.173 -30.817 1.00 94.00 222 TRP A O 1
ATOM 1738 N N . ARG A 1 223 ? 17.007 -7.281 -28.904 1.00 92.94 223 ARG A N 1
ATOM 1739 C CA . ARG A 1 223 ? 17.753 -8.509 -29.183 1.00 92.94 223 ARG A CA 1
ATOM 1740 C C . ARG A 1 223 ? 17.425 -9.533 -28.108 1.00 92.94 223 ARG A C 1
ATOM 1742 O O . ARG A 1 223 ? 17.307 -9.180 -26.937 1.00 92.94 223 ARG A O 1
ATOM 1749 N N . LYS A 1 224 ? 17.265 -10.796 -28.497 1.00 89.88 224 LYS A N 1
ATOM 1750 C CA . LYS A 1 224 ? 17.061 -11.878 -27.531 1.00 89.88 224 LYS A CA 1
ATOM 1751 C C . LYS A 1 224 ? 18.344 -12.071 -26.721 1.00 89.88 224 LYS A C 1
ATOM 1753 O O . LYS A 1 224 ? 19.418 -12.185 -27.310 1.00 89.88 224 LYS A O 1
ATOM 1758 N N . VAL A 1 225 ? 18.221 -12.104 -25.399 1.00 85.19 225 VAL A N 1
ATOM 1759 C CA . VAL A 1 225 ? 19.322 -12.483 -24.511 1.00 85.19 225 VAL A CA 1
ATOM 1760 C C . VAL A 1 225 ? 19.320 -14.004 -24.441 1.00 85.19 225 VAL A C 1
ATOM 1762 O O . VAL A 1 225 ? 18.319 -14.608 -24.060 1.00 85.19 225 VAL A O 1
ATOM 1765 N N . VAL A 1 226 ? 20.404 -14.627 -24.897 1.00 71.69 226 VAL A N 1
ATOM 1766 C CA . VAL A 1 226 ? 20.633 -16.059 -24.685 1.00 71.69 226 VAL A CA 1
ATOM 1767 C C . VAL A 1 226 ? 21.424 -16.154 -23.388 1.00 71.69 226 VAL A C 1
ATOM 1769 O O . VAL A 1 226 ? 22.550 -15.659 -23.339 1.00 71.69 226 VAL A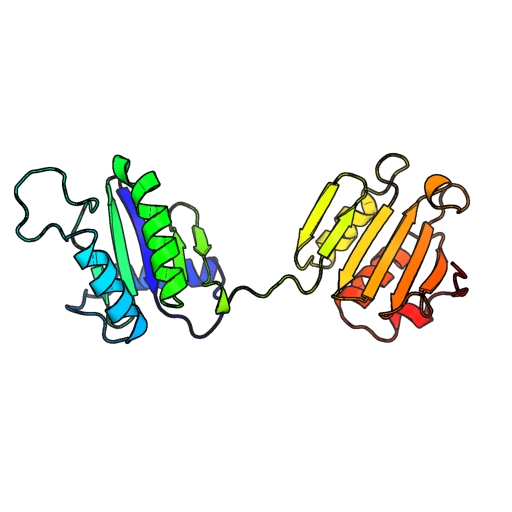 O 1
ATOM 1772 N N . LEU A 1 227 ? 20.781 -16.673 -22.343 1.00 57.53 227 LEU A N 1
ATOM 1773 C CA . LEU A 1 227 ? 21.426 -16.995 -21.069 1.00 57.53 227 LEU A CA 1
ATOM 1774 C C . LEU A 1 227 ? 22.329 -18.222 -21.218 1.00 57.53 227 LEU A C 1
ATOM 1776 O O . LEU A 1 227 ? 21.951 -19.133 -21.992 1.00 57.53 227 LEU A O 1
#

Radius of gyration: 25.03 Å; chains: 1; bounding box: 55×33×72 Å

pLDDT: mean 89.46, std 8.1, range [57.53, 98.25]

Secondary structure (DSSP, 8-state):
-EEEEEEE--SS---HHHHHHHHHHHHHSPPBSS--SHHHHHHHHHHHHHS--STT--SSTT--BSSPPEE-SSEEEEEEEGGGHHHHHHHHHHHHHHTT-EEEETTTTEEE--GGGS---S-EEEETTS-EEES--HHHHHHHHTT-BTTB-EEEEEETTEEEEEEESGGGTS-TT-EEEEEEESSGGGEEEEEES-HHHHHHHHHHHHTT-TTGGGGS--EE---

Sequence (227 aa):
MSYDLAVWHEPAGIAADQAARKYTRLITEEPGTDPTHPRVAAFYRELTARYPELDGLPDDDSSPWSVRLTVTSAAVVMCLVWSRADEVGPQVRSLADRHGLVVFDPQNESVHHPEAMRTKPTLVLSTCGGSQADNPDPETIKRTLRTLSLGNWFAVLERGDTYVQVGFGENAGTRPGWYALERRDGSADKHFRAEVADLDEIIAAFTGFAGHDGAWPQRFSWRKVVL